Protein AF-A0A0N4W4G7-F1 (afdb_monomer)

Foldseek 3Di:
DDDDPDPPPPPQADPVRDGNDDDPVVVVVDDDPDDPDDDDDPPDPPPPVPDDDDDVVVCVVPDDPPPDPVPPPDDPDPPDDDDPPDDPPPDDDPPPPPDPDDPPDDDDPVVVVVVVVVPPPDDDPDPPDDPPPPPPVVVPDDPVVVVVVVVVVVVVVVVPPVVVVVVVVVVVVVVVVVD

Organism: Haemonchus placei (NCBI:txid6290)

pLDDT: mean 70.37, std 15.39, range [40.19, 96.0]

Solvent-accessible surface area (backbone atoms only — not comparable to full-atom values): 12657 Å² total; per-residue (Å²): 136,85,85,74,80,80,74,86,72,60,89,50,51,45,98,85,74,44,74,63,76,71,63,75,70,59,64,76,75,61,72,78,93,74,72,89,79,73,73,93,63,93,69,74,84,81,55,93,79,75,64,91,75,83,60,64,69,58,51,59,71,70,49,75,56,95,88,54,68,88,82,72,73,79,71,89,66,77,80,76,82,81,75,78,88,86,76,83,70,90,68,97,68,91,73,79,72,76,73,95,66,81,83,84,69,78,78,59,69,66,64,55,52,57,58,55,66,76,60,76,84,70,73,84,81,72,83,84,80,80,80,86,75,64,72,74,71,55,77,82,51,53,76,66,54,50,51,51,51,54,51,48,52,52,51,51,61,67,66,70,49,64,71,57,56,55,51,52,53,50,50,52,53,57,56,61,75,73,110

Secondary structure (DSSP, 8-state):
--PPP-----TTB-TTS-B----GGGGGGPPPSS-S--------TT-TT-S----HHHHHHHSPPTT--TTT----PPPPPPP-TTS---------PPPS-----PPPHHHHHHHHHTTTTS------------SSTTTTS-HHHHHHHHHHHHHHHHH--HHHHHHHHHHHHHHHTT-

Sequence (179 aa):
MTDFPSANVDEHMTPDGKIRVDDPTEFLKRQPKKSILKMKQDLSLDGKEGRAHFDEMNILATYHPTDKDYGSMKIDEPKTPYNYSDCESEGDEVTSRPRRVSLGGAVDPEEVAEGLHHNVGSGSIKSFGSGSDTDDDETHLTPEQIAHKREFEKKRKMHYNEGAALKAMKVQLEDEDME

InterPro domains:
  IPR007062 Protein phosphatase inhibitor 2 (IPP-2) [PF04979] (53-177)
  IPR007062 Protein phosphatase inhibitor 2 (IPP-2) [PTHR12398] (34-177)

Radius of gyration: 31.38 Å; Cα contacts (8 Å, |Δi|>4): 14; chains: 1; bounding box: 59×69×82 Å

Mean predicted aligned error: 21.25 Å

Structure (mmCIF, N/CA/C/O backbone):
data_AF-A0A0N4W4G7-F1
#
_entry.id   AF-A0A0N4W4G7-F1
#
loop_
_atom_site.group_PDB
_atom_site.id
_atom_site.type_symbol
_atom_site.label_atom_id
_atom_site.label_alt_id
_atom_site.label_comp_id
_atom_site.label_asym_id
_atom_site.label_entity_id
_atom_site.label_seq_id
_atom_site.pdbx_PDB_ins_code
_atom_site.Cartn_x
_atom_site.Cartn_y
_atom_site.Cartn_z
_atom_site.occupancy
_atom_site.B_iso_or_equiv
_atom_site.auth_seq_id
_atom_site.auth_comp_id
_atom_site.auth_asym_id
_atom_site.auth_atom_id
_atom_site.pdbx_PDB_model_num
ATOM 1 N N . MET A 1 1 ? -18.077 3.371 -57.386 1.00 41.56 1 MET A N 1
ATOM 2 C CA . MET A 1 1 ? -16.722 2.788 -57.433 1.00 41.56 1 MET A CA 1
ATOM 3 C C . MET A 1 1 ? -16.113 3.040 -56.072 1.00 41.56 1 MET A C 1
ATOM 5 O O . MET A 1 1 ? -15.927 4.192 -55.717 1.00 41.56 1 MET A O 1
ATOM 9 N N . THR A 1 2 ? -16.017 2.000 -55.252 1.00 41.28 2 THR A N 1
ATOM 10 C CA . THR A 1 2 ? -15.512 2.075 -53.877 1.00 41.28 2 THR A CA 1
ATOM 11 C C . THR A 1 2 ? -14.001 1.893 -53.903 1.00 41.28 2 THR A C 1
ATOM 13 O O . THR A 1 2 ? -13.533 0.806 -54.239 1.00 41.28 2 THR A O 1
ATOM 16 N N . ASP A 1 3 ? -13.262 2.947 -53.568 1.00 46.91 3 ASP A N 1
ATOM 17 C CA . ASP A 1 3 ? -11.824 2.872 -53.324 1.00 46.91 3 ASP A CA 1
ATOM 18 C C . ASP A 1 3 ? -11.585 2.166 -51.985 1.00 46.91 3 ASP A C 1
ATOM 20 O O . ASP A 1 3 ? -12.011 2.632 -50.927 1.00 46.91 3 ASP A O 1
ATOM 24 N N . PHE A 1 4 ? -10.940 1.004 -52.042 1.00 44.91 4 PHE A N 1
ATOM 25 C CA . PHE A 1 4 ? -10.451 0.304 -50.860 1.00 44.91 4 PHE A CA 1
ATOM 26 C C . PHE A 1 4 ? -9.115 0.930 -50.430 1.00 44.91 4 PHE A C 1
ATOM 28 O O . PHE A 1 4 ? -8.251 1.134 -51.286 1.00 44.91 4 PHE A O 1
ATOM 35 N N . PRO A 1 5 ? -8.898 1.219 -49.135 1.00 50.16 5 PRO A N 1
ATOM 36 C CA . PRO A 1 5 ? -7.599 1.677 -48.663 1.00 50.16 5 PRO A CA 1
ATOM 37 C C . PRO A 1 5 ? -6.566 0.559 -48.840 1.00 50.16 5 PRO A C 1
ATOM 39 O O . PRO A 1 5 ? -6.786 -0.572 -48.401 1.00 50.16 5 PRO A O 1
ATOM 42 N N . SER A 1 6 ? -5.454 0.889 -49.506 1.00 48.91 6 SER A N 1
ATOM 43 C CA . SER A 1 6 ? -4.285 0.023 -49.673 1.00 48.91 6 SER A CA 1
ATOM 44 C C . SER A 1 6 ? -3.942 -0.680 -48.365 1.00 48.91 6 SER A C 1
ATOM 46 O O . SER A 1 6 ? -3.757 -0.035 -47.332 1.00 48.91 6 SER A O 1
ATOM 48 N N . ALA A 1 7 ? -3.875 -2.008 -48.433 1.00 48.91 7 ALA A N 1
ATOM 49 C CA . ALA A 1 7 ? -3.469 -2.867 -47.336 1.00 48.91 7 ALA A CA 1
ATOM 50 C C . ALA A 1 7 ? -2.161 -2.361 -46.709 1.00 48.91 7 ALA A C 1
ATOM 52 O O . ALA A 1 7 ? -1.236 -1.982 -47.429 1.00 48.91 7 ALA A O 1
ATOM 53 N N . ASN A 1 8 ? -2.108 -2.380 -45.373 1.00 50.94 8 ASN A N 1
ATOM 54 C CA . ASN A 1 8 ? -0.884 -2.226 -44.592 1.00 50.94 8 ASN A CA 1
ATOM 55 C C . ASN A 1 8 ? 0.190 -3.144 -45.180 1.00 50.94 8 ASN A C 1
ATOM 57 O O . ASN A 1 8 ? 0.144 -4.362 -44.997 1.00 50.94 8 ASN A O 1
ATOM 61 N N . VAL A 1 9 ? 1.127 -2.555 -45.918 1.00 51.97 9 VAL A N 1
ATOM 62 C CA . VAL A 1 9 ? 2.346 -3.234 -46.330 1.00 51.97 9 VAL A CA 1
ATOM 63 C C . VAL A 1 9 ? 3.161 -3.343 -45.054 1.00 51.97 9 VAL A C 1
ATOM 65 O O . VAL A 1 9 ? 3.598 -2.328 -44.518 1.00 51.97 9 VAL A O 1
ATOM 68 N N . ASP A 1 10 ? 3.263 -4.553 -44.517 1.00 52.75 10 ASP A N 1
ATOM 69 C CA . ASP A 1 10 ? 4.117 -4.857 -43.375 1.00 52.75 10 ASP A CA 1
ATOM 70 C C . ASP A 1 10 ? 5.524 -4.311 -43.685 1.00 52.75 10 ASP A C 1
ATOM 72 O O . ASP A 1 10 ? 6.168 -4.768 -44.635 1.00 52.75 10 ASP A O 1
ATOM 76 N N . GLU A 1 11 ? 5.970 -3.272 -42.962 1.00 62.12 11 GLU A N 1
ATOM 77 C CA . GLU A 1 11 ? 7.202 -2.505 -43.260 1.00 62.12 11 GLU A CA 1
ATOM 78 C C . GLU A 1 11 ? 8.459 -3.399 -43.308 1.00 62.12 11 GLU A C 1
ATOM 80 O O . GLU A 1 11 ? 9.508 -3.019 -43.838 1.00 62.12 11 GLU A O 1
ATOM 85 N N . HIS A 1 12 ? 8.339 -4.622 -42.796 1.00 62.00 12 HIS A N 1
ATOM 86 C CA . HIS A 1 12 ? 9.384 -5.627 -42.714 1.00 62.00 12 HIS A CA 1
ATOM 87 C C . HIS A 1 12 ? 9.428 -6.608 -43.901 1.00 62.00 12 HIS A C 1
ATOM 89 O O . HIS A 1 12 ? 10.221 -7.546 -43.857 1.00 62.00 12 HIS A O 1
ATOM 95 N N . MET A 1 13 ? 8.658 -6.413 -44.979 1.00 61.22 13 MET A N 1
ATOM 96 C CA . MET A 1 13 ? 8.760 -7.222 -46.208 1.00 61.22 13 MET A CA 1
ATOM 97 C C . MET A 1 13 ? 9.408 -6.438 -47.352 1.00 61.22 13 MET A C 1
ATOM 99 O O . MET A 1 13 ? 9.027 -5.307 -47.654 1.00 61.22 13 MET A O 1
ATOM 103 N N . THR A 1 14 ? 10.409 -7.023 -48.016 1.00 66.75 14 THR A N 1
ATOM 104 C CA . THR A 1 14 ? 10.919 -6.463 -49.277 1.00 66.75 14 THR A CA 1
ATOM 105 C C . THR A 1 14 ? 9.947 -6.745 -50.433 1.00 66.75 14 THR A C 1
ATOM 107 O O . THR A 1 14 ? 9.151 -7.681 -50.341 1.00 66.75 14 THR A O 1
ATOM 110 N N . PRO A 1 15 ? 10.015 -5.995 -51.553 1.00 67.25 15 PRO A N 1
ATOM 111 C CA . PRO A 1 15 ? 9.181 -6.237 -52.740 1.00 67.25 15 PRO A CA 1
ATOM 112 C C . PRO A 1 15 ? 9.292 -7.663 -53.307 1.00 67.25 15 PRO A C 1
ATOM 114 O O . PRO A 1 15 ? 8.380 -8.132 -53.978 1.00 67.25 15 PRO A O 1
ATOM 117 N N . ASP A 1 16 ? 10.388 -8.360 -52.990 1.00 68.94 16 ASP A N 1
ATOM 118 C CA . ASP A 1 16 ? 10.650 -9.754 -53.364 1.00 68.94 16 ASP A CA 1
ATOM 119 C C . ASP A 1 16 ? 10.049 -10.780 -52.378 1.00 68.94 16 ASP A C 1
ATOM 121 O O . ASP A 1 16 ? 10.369 -11.967 -52.445 1.00 68.94 16 ASP A O 1
ATOM 125 N N . GLY A 1 17 ? 9.232 -10.337 -51.415 1.00 68.19 17 GLY A N 1
ATOM 126 C CA . GLY A 1 17 ? 8.580 -11.194 -50.420 1.00 68.19 17 GLY A CA 1
ATOM 127 C C . GLY A 1 17 ? 9.521 -11.766 -49.355 1.00 68.19 17 GLY A C 1
ATOM 128 O O . GLY A 1 17 ? 9.185 -12.760 -48.714 1.00 68.19 17 GLY A O 1
ATOM 129 N N . LYS A 1 18 ? 10.711 -11.178 -49.167 1.00 71.56 18 LYS A N 1
ATOM 130 C CA . LYS A 1 18 ? 11.662 -11.608 -48.131 1.00 71.56 18 LYS A CA 1
ATOM 131 C C . LYS A 1 18 ? 11.476 -10.785 -46.862 1.00 71.56 18 LYS A C 1
ATOM 133 O O . LYS A 1 18 ? 11.406 -9.557 -46.913 1.00 71.56 18 LYS A O 1
ATOM 138 N N . ILE A 1 19 ? 11.475 -11.481 -45.728 1.00 71.44 19 ILE A N 1
ATOM 139 C CA . ILE A 1 19 ? 11.457 -10.869 -44.399 1.00 71.44 19 ILE A CA 1
ATOM 140 C C . ILE A 1 19 ? 12.770 -10.108 -44.208 1.00 71.44 19 ILE A C 1
ATOM 142 O O . ILE A 1 19 ? 13.853 -10.691 -44.307 1.00 71.44 19 ILE A O 1
ATOM 146 N N . ARG A 1 20 ? 12.684 -8.805 -43.944 1.00 70.94 20 ARG A N 1
ATOM 147 C CA . ARG A 1 20 ? 13.809 -7.985 -43.496 1.00 70.94 20 ARG A CA 1
ATOM 148 C C . ARG A 1 20 ? 14.165 -8.435 -42.086 1.00 70.94 20 ARG A C 1
ATOM 150 O O . ARG A 1 20 ? 13.513 -8.061 -41.117 1.00 70.94 20 ARG A O 1
ATOM 157 N N . VAL A 1 21 ? 15.172 -9.293 -41.991 1.00 72.31 21 VAL A N 1
ATOM 158 C CA . VAL A 1 21 ? 15.778 -9.654 -40.713 1.00 72.31 21 VAL A CA 1
ATOM 159 C C . VAL A 1 21 ? 16.781 -8.559 -40.390 1.00 72.31 21 VAL A C 1
ATOM 161 O O . VAL A 1 21 ? 17.873 -8.526 -40.957 1.00 72.31 21 VAL A O 1
ATOM 164 N N . ASP A 1 22 ? 16.373 -7.627 -39.534 1.00 78.94 22 ASP A N 1
ATOM 165 C CA . ASP A 1 22 ? 17.289 -6.638 -38.977 1.00 78.94 22 ASP A CA 1
ATOM 166 C C . ASP A 1 22 ? 18.383 -7.364 -38.184 1.00 78.94 22 ASP A C 1
ATOM 168 O O . ASP A 1 22 ? 18.112 -8.343 -37.482 1.00 78.94 22 ASP A O 1
ATOM 172 N N . ASP A 1 23 ? 19.624 -6.890 -38.299 1.00 82.81 23 ASP A N 1
ATOM 173 C CA . ASP A 1 23 ? 20.734 -7.414 -37.507 1.00 82.81 23 ASP A CA 1
ATOM 174 C C . ASP A 1 23 ? 20.372 -7.302 -36.014 1.00 82.81 23 ASP A C 1
ATOM 176 O O . ASP A 1 23 ? 20.082 -6.198 -35.534 1.00 82.81 23 ASP A O 1
ATOM 180 N N . PRO A 1 24 ? 20.371 -8.413 -35.252 1.00 80.38 24 PRO A N 1
ATOM 181 C CA . PRO A 1 24 ? 19.961 -8.400 -33.854 1.00 80.38 24 PRO A CA 1
ATOM 182 C C . PRO A 1 24 ? 20.805 -7.451 -32.986 1.00 80.38 24 PRO A C 1
ATOM 184 O O . PRO A 1 24 ? 20.343 -7.001 -31.935 1.00 80.38 24 PRO A O 1
ATOM 187 N N . THR A 1 25 ? 22.019 -7.098 -33.418 1.00 83.38 25 THR A N 1
ATOM 188 C CA . THR A 1 25 ? 22.866 -6.126 -32.715 1.00 83.38 25 THR A CA 1
ATOM 189 C C . THR A 1 25 ? 22.387 -4.676 -32.847 1.00 83.38 25 THR A C 1
ATOM 191 O O . THR A 1 25 ? 22.736 -3.845 -32.006 1.00 83.38 25 THR A O 1
ATOM 194 N N . GLU A 1 26 ? 21.519 -4.351 -33.810 1.00 83.94 26 GLU A N 1
ATOM 195 C CA . GLU A 1 26 ? 20.909 -3.019 -33.936 1.00 83.94 26 GLU A CA 1
ATOM 196 C C . GLU A 1 26 ? 19.900 -2.727 -32.813 1.00 83.94 26 GLU A C 1
ATOM 198 O O . GLU A 1 26 ? 19.729 -1.573 -32.411 1.00 83.94 26 GLU A O 1
ATOM 203 N N . PHE A 1 27 ? 19.268 -3.752 -32.225 1.00 79.12 27 PHE A N 1
ATOM 204 C CA . PHE A 1 27 ? 18.350 -3.561 -31.093 1.00 79.12 27 PHE A CA 1
ATOM 205 C C . PHE A 1 27 ? 19.067 -3.071 -29.829 1.00 79.12 27 PHE A C 1
ATOM 207 O O . PHE A 1 27 ? 18.473 -2.327 -29.050 1.00 79.12 27 PHE A O 1
ATOM 214 N N . LEU A 1 28 ? 20.349 -3.413 -29.660 1.00 81.44 28 LEU A N 1
ATOM 215 C CA . LEU A 1 28 ? 21.170 -3.005 -28.512 1.00 81.44 28 LEU A CA 1
ATOM 216 C C . LEU A 1 28 ? 21.539 -1.514 -28.537 1.00 81.44 28 LEU A C 1
ATOM 218 O O . LEU A 1 28 ? 21.886 -0.945 -27.506 1.00 81.44 28 LEU A O 1
ATOM 222 N N . LYS A 1 29 ? 21.454 -0.864 -29.704 1.00 84.88 29 LYS A N 1
ATOM 223 C CA . LYS A 1 29 ? 21.762 0.565 -29.877 1.00 84.88 29 LYS A CA 1
ATOM 224 C C . LYS A 1 29 ? 20.562 1.469 -29.577 1.00 84.88 29 LYS A C 1
ATOM 226 O O . LYS A 1 29 ? 20.707 2.691 -29.504 1.00 84.88 29 LYS A O 1
ATOM 231 N N . ARG A 1 30 ? 19.362 0.899 -29.419 1.00 83.00 30 ARG A N 1
ATOM 232 C CA . ARG A 1 30 ? 18.123 1.661 -29.226 1.00 83.00 30 ARG A CA 1
ATOM 233 C C . ARG A 1 30 ? 18.038 2.180 -27.792 1.00 83.00 30 ARG A C 1
ATOM 235 O O . ARG A 1 30 ? 18.050 1.410 -26.841 1.00 83.00 30 ARG A O 1
ATOM 242 N N . GLN A 1 31 ? 17.892 3.494 -27.645 1.00 77.38 31 GLN A N 1
ATOM 243 C CA . GLN A 1 31 ? 17.585 4.107 -26.354 1.00 77.38 31 GLN A CA 1
ATOM 244 C C . GLN A 1 31 ? 16.083 3.992 -26.046 1.00 77.38 31 GLN A C 1
ATOM 246 O O . GLN A 1 31 ? 15.260 4.029 -26.973 1.00 77.38 31 GLN A O 1
ATOM 251 N N . PRO A 1 32 ? 15.691 3.868 -24.766 1.00 78.56 32 PRO A N 1
ATOM 252 C CA . PRO A 1 32 ? 14.287 3.850 -24.387 1.00 78.56 32 PRO A CA 1
ATOM 253 C C . PRO A 1 32 ? 13.637 5.177 -24.789 1.00 78.56 32 PRO A C 1
ATOM 255 O O . PRO A 1 32 ? 14.017 6.245 -24.317 1.00 78.56 32 PRO A O 1
ATOM 258 N N . LYS A 1 33 ? 12.633 5.112 -25.670 1.00 72.88 33 LYS A N 1
ATOM 259 C CA . LYS A 1 33 ? 11.986 6.296 -26.268 1.00 72.88 33 LYS A CA 1
ATOM 260 C C . LYS A 1 33 ? 11.343 7.241 -25.238 1.00 72.88 33 LYS A C 1
ATOM 262 O O . LYS A 1 33 ? 11.081 8.393 -25.566 1.00 72.88 33 LYS A O 1
ATOM 267 N N . LYS A 1 34 ? 11.043 6.756 -24.025 1.00 76.81 34 LYS A N 1
ATOM 268 C CA . LYS A 1 34 ? 10.464 7.524 -22.911 1.00 76.81 34 LYS A CA 1
ATOM 269 C C . LYS A 1 34 ? 11.029 6.991 -21.587 1.00 76.81 34 LYS A C 1
ATOM 271 O O . LYS A 1 34 ? 10.712 5.864 -21.216 1.00 76.81 34 LYS A O 1
ATOM 276 N N . SER A 1 35 ? 11.857 7.769 -20.887 1.00 79.50 35 SER A N 1
ATOM 277 C CA . SER A 1 35 ? 12.256 7.471 -19.505 1.00 79.50 35 SER A CA 1
ATOM 278 C C . SER A 1 35 ? 11.252 8.086 -18.525 1.00 79.50 35 SER A C 1
ATOM 280 O O . SER A 1 35 ? 10.704 9.162 -18.765 1.00 79.50 35 SER A O 1
ATOM 282 N N . ILE A 1 36 ? 11.005 7.406 -17.403 1.00 82.00 36 ILE A N 1
ATOM 283 C CA . ILE A 1 36 ? 10.224 7.978 -16.291 1.00 82.00 36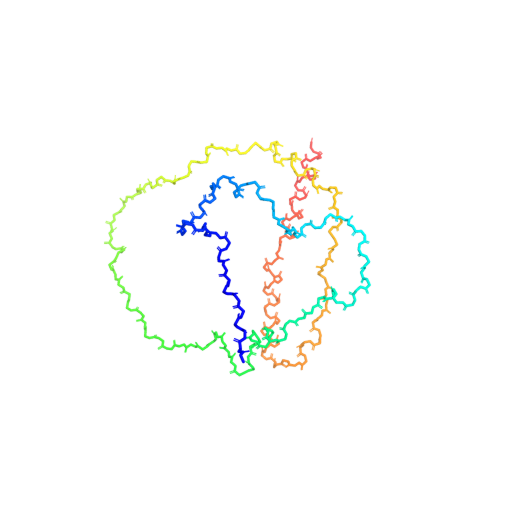 ILE A CA 1
ATOM 284 C C . ILE A 1 36 ? 11.069 8.920 -15.419 1.00 82.00 36 ILE A C 1
ATOM 286 O O . ILE A 1 36 ? 10.522 9.742 -14.686 1.00 82.00 36 ILE A O 1
ATOM 290 N N . LEU A 1 37 ? 12.400 8.823 -15.520 1.00 82.81 37 LEU A N 1
ATOM 291 C CA . LEU A 1 37 ? 13.337 9.703 -14.835 1.00 82.81 37 LEU A CA 1
ATOM 292 C C . LEU A 1 37 ? 13.366 11.064 -15.539 1.00 82.81 37 LEU A C 1
ATOM 294 O O . LEU A 1 37 ? 14.131 11.286 -16.478 1.00 82.81 37 LEU A O 1
ATOM 298 N N . LYS A 1 38 ? 12.501 11.971 -15.089 1.00 77.88 38 LYS A N 1
ATOM 299 C CA . LYS A 1 38 ? 12.500 13.368 -15.526 1.00 77.88 38 LYS A CA 1
ATOM 300 C C . LYS A 1 38 ? 13.631 14.101 -14.806 1.00 77.88 38 LYS A C 1
ATOM 302 O O . LYS A 1 38 ? 13.574 14.283 -13.592 1.00 77.88 38 LYS A O 1
ATOM 307 N N . MET A 1 39 ? 14.659 14.530 -15.539 1.00 75.00 39 MET A N 1
ATOM 308 C CA . MET A 1 39 ? 15.574 15.549 -15.016 1.00 75.00 39 MET A CA 1
ATOM 309 C C . MET A 1 39 ? 14.793 16.855 -14.847 1.00 75.00 39 MET A C 1
ATOM 311 O O . MET A 1 39 ? 13.886 17.119 -15.635 1.00 75.00 39 MET A O 1
ATOM 315 N N . LYS A 1 40 ? 15.098 17.626 -13.796 1.00 63.44 40 LYS A N 1
ATOM 316 C CA . LYS A 1 40 ? 14.346 18.818 -13.377 1.00 63.44 40 LYS A CA 1
ATOM 317 C C . LYS A 1 40 ? 14.258 19.841 -14.516 1.00 63.44 40 LYS A C 1
ATOM 319 O O . LYS A 1 40 ? 15.143 20.667 -14.692 1.00 63.44 40 LYS A O 1
ATOM 324 N N . GLN A 1 41 ? 13.196 19.753 -15.302 1.00 60.06 41 GLN A N 1
ATOM 325 C CA . GLN A 1 41 ? 12.670 20.865 -16.068 1.00 60.06 41 GLN A CA 1
ATOM 326 C C . GLN A 1 41 ? 11.552 21.438 -15.210 1.00 60.06 41 GLN A C 1
ATOM 328 O O . GLN A 1 41 ? 10.696 20.677 -14.753 1.00 60.06 41 GLN A O 1
ATOM 333 N N . ASP A 1 42 ? 11.595 22.743 -14.956 1.00 63.47 42 ASP A N 1
ATOM 334 C CA . ASP A 1 42 ? 10.590 23.485 -14.195 1.00 63.47 42 ASP A CA 1
ATOM 335 C C . ASP A 1 42 ? 9.269 23.513 -14.980 1.00 63.47 42 ASP A C 1
ATOM 337 O O . ASP A 1 42 ? 8.872 24.509 -15.582 1.00 63.47 42 ASP A O 1
ATOM 341 N N . LEU A 1 43 ? 8.602 22.364 -15.055 1.00 56.84 43 LEU A N 1
ATOM 342 C CA . LEU A 1 43 ? 7.294 22.229 -15.662 1.00 56.84 43 LEU A CA 1
ATOM 343 C C . LEU A 1 43 ? 6.269 22.638 -14.615 1.00 56.84 43 LEU A C 1
ATOM 345 O O . LEU A 1 43 ? 6.002 21.915 -13.656 1.00 56.84 43 LEU A O 1
ATOM 349 N N . SER A 1 44 ? 5.745 23.842 -14.829 1.00 56.56 44 SER A N 1
ATOM 350 C CA . SER A 1 44 ? 4.561 24.406 -14.194 1.00 56.56 44 SER A CA 1
ATOM 351 C C . SER A 1 44 ? 3.530 23.328 -13.832 1.00 56.56 44 SER A C 1
ATOM 353 O O . SER A 1 44 ? 3.002 22.626 -14.697 1.00 56.56 44 SER A O 1
ATOM 355 N N . LEU A 1 45 ? 3.241 23.223 -12.534 1.00 57.72 45 LEU A N 1
ATOM 356 C CA . LEU A 1 45 ? 2.223 22.350 -11.943 1.00 57.72 45 LEU A CA 1
ATOM 357 C C . LEU A 1 45 ? 0.782 22.858 -12.185 1.00 57.72 45 LEU A C 1
ATOM 359 O O . LEU A 1 45 ? -0.141 22.373 -11.540 1.00 57.72 45 LEU A O 1
ATOM 363 N N . ASP A 1 46 ? 0.558 23.814 -13.095 1.00 54.84 46 ASP A N 1
ATOM 364 C CA . ASP A 1 46 ? -0.766 24.426 -13.323 1.00 54.84 46 ASP A CA 1
ATOM 365 C C . ASP A 1 46 ? -1.654 23.700 -14.353 1.00 54.84 46 ASP A C 1
ATOM 367 O O . ASP A 1 46 ? -2.742 24.162 -14.707 1.00 54.84 46 ASP A O 1
ATOM 371 N N . GLY A 1 47 ? -1.255 22.513 -14.808 1.00 55.41 47 GLY A N 1
ATOM 372 C CA . GLY A 1 47 ? -2.133 21.626 -15.568 1.00 55.41 47 GLY A CA 1
ATOM 373 C C . GLY A 1 47 ? -3.032 20.818 -14.633 1.00 55.41 47 GLY A C 1
ATOM 374 O O . GLY A 1 47 ? -2.598 19.809 -14.082 1.00 55.41 47 GLY A O 1
ATOM 375 N N . LYS A 1 48 ? -4.305 21.203 -14.492 1.00 58.41 48 LYS A N 1
ATOM 376 C CA . LYS A 1 48 ? -5.343 20.542 -13.663 1.00 58.41 48 LYS A CA 1
ATOM 377 C C . LYS A 1 48 ? -5.640 19.058 -13.998 1.00 58.41 48 LYS A C 1
ATOM 379 O O . LYS A 1 48 ? -6.573 18.499 -13.426 1.00 58.41 48 LYS A O 1
ATOM 384 N N . GLU A 1 49 ? -4.846 18.417 -14.854 1.00 58.78 49 GLU A N 1
ATOM 385 C CA . GLU A 1 49 ? -4.899 16.992 -15.227 1.00 58.78 49 GLU A CA 1
ATOM 386 C C . GLU A 1 49 ? -3.817 16.134 -14.536 1.00 58.78 49 GLU A C 1
ATOM 388 O O . GLU A 1 49 ? -3.861 14.912 -14.611 1.00 58.78 49 GLU A O 1
ATOM 393 N N . GLY A 1 50 ? -2.859 16.745 -13.827 1.00 62.44 50 GLY A N 1
ATOM 394 C CA . GLY A 1 50 ? -1.768 16.038 -13.136 1.00 62.44 50 GLY A CA 1
ATOM 395 C C . GLY A 1 50 ? -2.061 15.620 -11.692 1.00 62.44 50 GLY A C 1
ATOM 396 O O . GLY A 1 50 ? -1.147 15.189 -10.990 1.00 62.44 50 GLY A O 1
ATOM 397 N N . ARG A 1 51 ? -3.300 15.782 -11.210 1.00 75.62 51 ARG A N 1
ATOM 398 C CA . ARG A 1 51 ? -3.660 15.372 -9.846 1.00 75.62 51 ARG A CA 1
ATOM 399 C C . ARG A 1 51 ? -3.886 13.863 -9.782 1.00 75.62 51 ARG A C 1
ATOM 401 O O . ARG A 1 51 ? -4.521 13.289 -10.668 1.00 75.62 51 ARG A O 1
ATOM 408 N N . ALA A 1 52 ? -3.381 13.237 -8.720 1.00 85.31 52 ALA A N 1
ATOM 409 C CA . ALA A 1 52 ? -3.704 11.850 -8.413 1.00 85.31 52 ALA A CA 1
ATOM 410 C C . ALA A 1 52 ? -5.231 11.691 -8.337 1.00 85.31 52 ALA A C 1
ATOM 412 O O . ALA A 1 52 ? -5.918 12.523 -7.742 1.00 85.31 52 ALA A O 1
ATOM 413 N N . HIS A 1 53 ? -5.749 10.654 -8.982 1.00 89.50 53 HIS A N 1
ATOM 414 C CA . HIS A 1 53 ? -7.152 10.263 -8.944 1.00 89.50 53 HIS A CA 1
ATOM 415 C C . HIS A 1 53 ? -7.220 8.769 -8.635 1.00 89.50 53 HIS A C 1
ATOM 417 O O . HIS A 1 53 ? -6.323 8.018 -9.025 1.00 89.50 53 HIS A O 1
ATOM 423 N N . PHE A 1 54 ? -8.257 8.358 -7.911 1.00 92.81 54 PHE A N 1
ATOM 424 C CA . PHE A 1 54 ? -8.502 6.952 -7.620 1.00 92.81 54 PHE A CA 1
ATOM 425 C C . PHE A 1 54 ? -9.287 6.308 -8.763 1.00 92.81 54 PHE A C 1
ATOM 427 O O . PHE A 1 54 ? -10.126 6.949 -9.399 1.00 92.81 54 PHE A O 1
ATOM 434 N N . ASP A 1 55 ? -8.996 5.038 -9.030 1.00 93.81 55 ASP A N 1
ATOM 435 C CA . ASP A 1 55 ? -9.812 4.210 -9.912 1.00 93.81 55 ASP A CA 1
ATOM 436 C C . ASP A 1 55 ? -10.951 3.600 -9.089 1.00 93.81 55 ASP A C 1
ATOM 438 O O . ASP A 1 55 ? -10.786 2.566 -8.444 1.00 93.81 55 ASP A O 1
ATOM 442 N N . GLU A 1 56 ? -12.111 4.256 -9.103 1.00 93.38 56 GLU A N 1
ATOM 443 C CA . GLU A 1 56 ? -13.285 3.836 -8.329 1.00 93.38 56 GLU A CA 1
ATOM 444 C C . GLU A 1 56 ? -13.730 2.402 -8.660 1.00 93.38 56 GLU A C 1
ATOM 446 O O . GLU A 1 56 ? -14.226 1.689 -7.790 1.00 93.38 56 GLU A O 1
ATOM 451 N N . MET A 1 57 ? -13.510 1.928 -9.895 1.00 92.38 57 MET A N 1
ATOM 452 C CA . MET A 1 57 ? -13.826 0.544 -10.260 1.00 92.38 57 MET A CA 1
ATOM 453 C C . MET A 1 57 ? -12.879 -0.445 -9.575 1.00 92.38 57 MET A C 1
ATOM 455 O O . MET A 1 57 ? -13.321 -1.511 -9.145 1.00 92.38 57 MET A O 1
ATOM 459 N N . ASN A 1 58 ? -11.600 -0.094 -9.425 1.00 90.12 58 ASN A N 1
ATOM 460 C CA . ASN A 1 58 ? -10.636 -0.897 -8.674 1.00 90.12 58 ASN A CA 1
ATOM 461 C 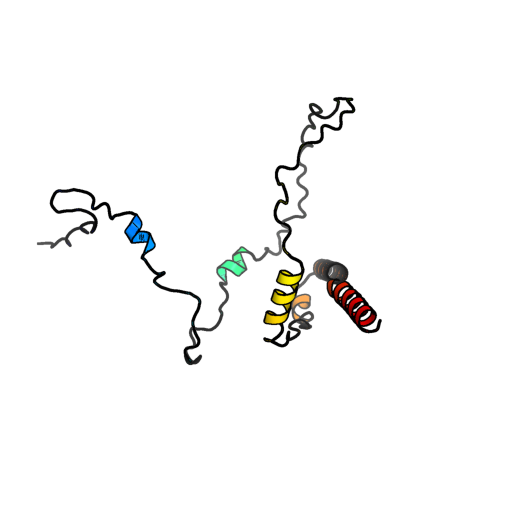C . ASN A 1 58 ? -10.937 -0.900 -7.168 1.00 90.12 58 ASN A C 1
ATOM 463 O O . ASN A 1 58 ? -10.885 -1.960 -6.535 1.00 90.12 58 ASN A O 1
ATOM 467 N N . ILE A 1 59 ? -11.310 0.258 -6.614 1.00 90.12 59 ILE A N 1
ATOM 468 C CA . ILE A 1 59 ? -11.720 0.362 -5.211 1.00 90.12 59 ILE A CA 1
ATOM 469 C C . ILE A 1 59 ? -12.937 -0.529 -4.965 1.00 90.12 59 ILE A C 1
ATOM 471 O O . ILE A 1 59 ? -12.881 -1.381 -4.090 1.00 90.12 59 ILE A O 1
ATOM 475 N N . LEU A 1 60 ? -13.989 -0.441 -5.785 1.00 87.62 60 LEU A N 1
ATOM 476 C CA . LEU A 1 60 ? -15.184 -1.282 -5.640 1.00 87.62 60 LEU A CA 1
ATOM 477 C C . LEU A 1 60 ? -14.905 -2.779 -5.833 1.00 87.62 60 LEU A C 1
ATOM 479 O O . LEU A 1 60 ? -15.523 -3.602 -5.164 1.00 87.62 60 LEU A O 1
ATOM 483 N N . ALA A 1 61 ? -13.986 -3.147 -6.730 1.00 86.25 61 ALA A N 1
ATOM 484 C CA . ALA A 1 61 ? -13.631 -4.547 -6.967 1.00 86.25 61 ALA A CA 1
ATOM 485 C C . ALA A 1 61 ? -12.883 -5.185 -5.785 1.00 86.25 61 ALA A C 1
ATOM 487 O O . ALA A 1 61 ? -13.022 -6.383 -5.544 1.00 86.25 61 ALA A O 1
ATOM 488 N N . THR A 1 62 ? -12.081 -4.394 -5.069 1.00 85.19 62 THR A N 1
ATOM 489 C CA . THR A 1 62 ? -11.324 -4.831 -3.882 1.00 85.19 62 THR A CA 1
ATOM 490 C C . THR A 1 62 ? -12.039 -4.515 -2.567 1.00 85.19 62 THR A C 1
ATOM 492 O O . THR A 1 62 ? -11.637 -5.005 -1.510 1.00 85.19 62 THR A O 1
ATOM 495 N N . TYR A 1 63 ? -13.116 -3.729 -2.620 1.00 83.06 63 TYR A N 1
ATOM 496 C CA . TYR A 1 63 ? -13.977 -3.459 -1.484 1.00 83.06 63 TYR A CA 1
ATOM 497 C C . TYR A 1 63 ? -14.715 -4.737 -1.090 1.00 83.06 63 TYR A C 1
ATOM 499 O O . TYR A 1 63 ? -15.433 -5.349 -1.883 1.00 83.06 63 TYR A O 1
ATOM 507 N N . HIS A 1 64 ? -14.523 -5.156 0.156 1.00 74.50 64 HIS A N 1
ATOM 508 C CA . HIS A 1 64 ? -15.169 -6.347 0.682 1.00 74.50 64 HIS A CA 1
ATOM 509 C C . HIS A 1 64 ? -16.662 -6.030 0.868 1.00 74.50 64 HIS A C 1
ATOM 511 O O . HIS A 1 64 ? -16.990 -5.087 1.589 1.00 74.50 64 HIS A O 1
ATOM 517 N N . PRO A 1 65 ? -17.584 -6.771 0.227 1.00 69.94 65 PRO A N 1
ATOM 518 C CA . PRO A 1 65 ? -19.011 -6.616 0.467 1.00 69.94 65 PRO A CA 1
ATOM 519 C C . PRO A 1 65 ? -19.310 -6.829 1.950 1.00 69.94 65 PRO A C 1
ATOM 521 O O . PRO A 1 65 ? -18.763 -7.751 2.555 1.00 69.94 65 PRO A O 1
ATOM 524 N N . THR A 1 66 ? -20.221 -6.030 2.503 1.00 65.69 66 THR A N 1
ATOM 525 C CA . THR A 1 66 ? -20.637 -6.072 3.919 1.00 65.69 66 THR A CA 1
ATOM 526 C C . THR A 1 66 ? -21.041 -7.463 4.401 1.00 65.69 66 THR A C 1
ATOM 528 O O . THR A 1 66 ? -20.885 -7.783 5.575 1.00 65.69 66 THR A O 1
ATOM 531 N N . ASP A 1 67 ? -21.520 -8.297 3.479 1.00 62.31 67 ASP A N 1
ATOM 532 C CA . ASP A 1 67 ? -22.120 -9.596 3.776 1.00 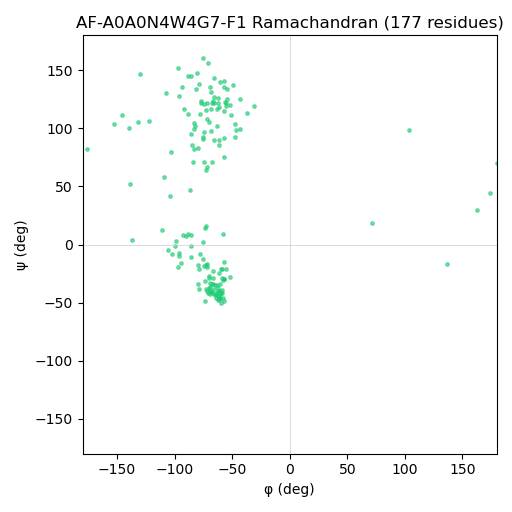62.31 67 ASP A CA 1
ATOM 533 C C . ASP A 1 67 ? 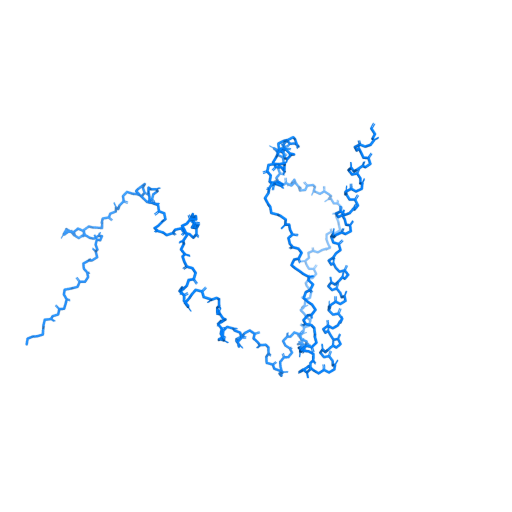-21.143 -10.765 3.586 1.00 62.31 67 ASP A C 1
ATOM 535 O O . ASP A 1 67 ? -21.538 -11.928 3.690 1.00 62.31 67 ASP A O 1
ATOM 539 N N . LYS A 1 68 ? -19.878 -10.495 3.237 1.00 63.28 68 LYS A N 1
ATOM 540 C CA . LYS A 1 68 ? -18.903 -11.545 2.933 1.00 63.28 68 LYS A CA 1
ATOM 541 C C . LYS A 1 68 ? -17.687 -11.460 3.835 1.00 63.28 68 LYS A C 1
ATOM 543 O O . LYS A 1 68 ? -16.785 -10.653 3.636 1.00 63.28 68 LYS A O 1
ATOM 548 N N . ASP A 1 69 ? -17.633 -12.405 4.760 1.00 62.88 69 ASP A N 1
ATOM 549 C CA . ASP A 1 69 ? -16.460 -12.694 5.570 1.00 62.88 69 ASP A CA 1
ATOM 550 C C . ASP A 1 69 ? -15.516 -13.632 4.799 1.00 62.88 69 ASP A C 1
ATOM 552 O O . ASP A 1 69 ? -15.429 -14.842 5.038 1.00 62.88 69 ASP A O 1
ATOM 556 N N . TYR A 1 70 ? -14.879 -13.078 3.763 1.00 61.88 70 TYR A N 1
ATOM 557 C CA . TYR A 1 70 ? -13.863 -13.776 2.982 1.00 61.88 70 TYR A CA 1
ATOM 558 C C . TYR A 1 70 ? -12.680 -14.147 3.892 1.00 61.88 70 TYR A C 1
ATOM 560 O O . TYR A 1 70 ? -11.733 -13.384 4.040 1.00 61.88 70 TYR A O 1
ATOM 568 N N . GLY A 1 71 ? -12.734 -15.329 4.507 1.00 64.75 71 GLY A N 1
ATOM 569 C CA . GLY A 1 71 ? -11.640 -15.884 5.309 1.00 64.75 71 GLY A CA 1
ATOM 570 C C . GLY A 1 71 ? -12.045 -16.532 6.634 1.00 64.75 71 GLY A C 1
ATOM 571 O O . GLY A 1 71 ? -11.259 -17.316 7.166 1.00 64.75 71 GLY A O 1
ATOM 572 N N . SER A 1 72 ? -13.248 -16.284 7.162 1.00 63.16 72 SER A N 1
ATOM 573 C CA . SER A 1 72 ? -13.715 -16.968 8.382 1.00 63.16 72 SER A CA 1
ATOM 574 C C . SER A 1 72 ? -14.552 -18.214 8.115 1.00 63.16 72 SER A C 1
ATOM 576 O O . SER A 1 72 ? -14.733 -19.031 9.022 1.00 63.16 72 SER A O 1
ATOM 578 N N . MET A 1 73 ? -15.043 -18.382 6.881 1.00 69.81 73 MET A N 1
ATOM 579 C CA . MET A 1 73 ? -15.840 -19.540 6.505 1.00 69.81 73 MET A CA 1
ATOM 580 C C . MET A 1 73 ? -14.986 -20.804 6.650 1.00 69.81 73 MET A C 1
ATOM 582 O O . MET A 1 73 ? -14.118 -21.096 5.827 1.00 69.81 73 MET A O 1
ATOM 586 N N . LYS A 1 74 ? -15.212 -21.546 7.736 1.00 77.81 74 LYS A N 1
ATOM 587 C CA . LYS A 1 74 ? -14.644 -22.876 7.926 1.00 77.81 74 LYS A CA 1
ATOM 588 C C . LYS A 1 74 ? -15.347 -23.801 6.944 1.00 77.81 74 LYS A C 1
ATOM 590 O O . LYS A 1 74 ? -16.519 -24.117 7.111 1.00 77.81 74 LYS A O 1
ATOM 595 N N . ILE A 1 75 ? -14.640 -24.167 5.884 1.00 75.31 75 ILE A N 1
ATOM 596 C CA . ILE A 1 75 ? -15.079 -25.231 4.992 1.00 75.31 75 ILE A CA 1
ATOM 597 C C . ILE A 1 75 ? -14.771 -26.533 5.733 1.00 75.31 75 ILE A C 1
ATOM 599 O O . ILE A 1 75 ? -13.621 -26.763 6.112 1.00 75.31 75 ILE A O 1
ATOM 603 N N . ASP A 1 76 ? -15.792 -27.358 5.969 1.00 82.75 76 ASP A N 1
ATOM 604 C CA . ASP A 1 76 ? -15.634 -28.718 6.498 1.00 82.75 76 ASP A CA 1
ATOM 605 C C . ASP A 1 76 ? -15.040 -29.617 5.406 1.00 82.75 76 ASP A C 1
ATOM 607 O O . ASP A 1 76 ? -15.688 -30.508 4.852 1.00 82.75 76 ASP A O 1
ATOM 611 N N . GLU A 1 77 ? -13.792 -29.341 5.037 1.00 85.19 77 GLU A N 1
ATOM 612 C CA . GLU A 1 77 ? -13.051 -30.210 4.143 1.00 85.19 77 GLU A CA 1
ATOM 613 C C . GLU A 1 77 ? -12.752 -31.520 4.880 1.00 85.19 77 GLU A C 1
ATOM 615 O O . GLU A 1 77 ? -12.277 -31.503 6.025 1.00 85.19 77 GLU A O 1
ATOM 620 N N . PRO A 1 78 ? -13.016 -32.680 4.254 1.00 85.12 78 PRO A N 1
ATOM 621 C CA . PRO A 1 78 ? -12.595 -33.942 4.828 1.00 85.12 78 PRO A CA 1
ATOM 622 C C . PRO A 1 78 ? -11.082 -33.896 5.022 1.00 85.12 78 PRO A C 1
ATOM 624 O O . PRO A 1 78 ? -10.348 -33.447 4.139 1.00 85.12 78 PRO A O 1
ATOM 627 N N . LYS A 1 79 ? -10.611 -34.362 6.184 1.00 83.88 79 LYS A N 1
ATOM 628 C CA . LYS A 1 79 ? -9.181 -34.373 6.486 1.00 83.88 79 LYS A CA 1
ATOM 629 C C . LYS A 1 79 ? -8.441 -35.062 5.346 1.00 83.88 79 LYS A C 1
ATOM 631 O O . LYS A 1 79 ? -8.713 -36.227 5.052 1.00 83.88 79 LYS A O 1
ATOM 636 N N . THR A 1 80 ? -7.527 -34.330 4.712 1.00 81.38 80 THR A N 1
ATOM 637 C CA . THR A 1 80 ? -6.677 -34.882 3.663 1.00 81.38 80 THR A CA 1
ATOM 638 C C . THR A 1 80 ? -5.963 -36.108 4.242 1.00 81.38 80 THR A C 1
ATOM 640 O O . THR A 1 80 ? -5.333 -35.996 5.301 1.00 81.38 80 THR A O 1
ATOM 643 N N . PRO A 1 81 ? -6.123 -37.302 3.636 1.00 84.62 81 PRO A N 1
ATOM 644 C CA . PRO A 1 81 ? -5.474 -38.505 4.134 1.00 84.62 81 PRO A CA 1
ATOM 645 C C . PRO A 1 81 ? -3.969 -38.265 4.226 1.00 84.62 81 PRO A C 1
ATOM 647 O O . PRO A 1 81 ? -3.320 -37.950 3.230 1.00 84.62 81 PRO A O 1
ATOM 650 N N . TYR A 1 82 ? -3.422 -38.371 5.435 1.00 78.06 82 TYR A N 1
ATOM 651 C CA . TYR A 1 82 ? -1.987 -38.269 5.651 1.00 78.06 82 TYR A CA 1
ATOM 652 C C . TYR A 1 82 ? -1.333 -39.569 5.172 1.00 78.06 82 TYR A C 1
ATOM 654 O O . TYR A 1 82 ? -1.693 -40.649 5.642 1.00 78.06 82 TYR A O 1
ATOM 662 N N . ASN A 1 83 ? -0.411 -39.475 4.214 1.00 76.69 83 ASN A N 1
ATOM 663 C CA . ASN A 1 83 ? 0.340 -40.623 3.721 1.00 76.69 83 ASN A CA 1
ATOM 664 C C . ASN A 1 83 ? 1.635 -40.750 4.537 1.00 76.69 83 ASN A C 1
ATOM 666 O O . ASN A 1 83 ? 2.467 -39.848 4.507 1.00 76.69 83 ASN A O 1
ATOM 670 N N . TYR A 1 84 ? 1.789 -41.849 5.279 1.00 70.12 84 TYR A N 1
ATOM 671 C CA . TYR A 1 84 ? 2.953 -42.116 6.142 1.00 70.12 84 TYR A CA 1
ATOM 672 C C . TYR A 1 84 ? 4.220 -42.529 5.369 1.00 70.12 84 TYR A C 1
ATOM 674 O O . TYR A 1 84 ? 5.252 -42.827 5.968 1.00 70.12 84 TYR A O 1
ATOM 682 N N . SER A 1 85 ? 4.173 -42.573 4.040 1.00 62.69 85 SER A N 1
ATOM 683 C CA . SER A 1 85 ? 5.337 -42.880 3.214 1.00 62.69 85 SER A CA 1
ATOM 684 C C . SER A 1 85 ? 6.227 -41.640 3.065 1.00 62.69 85 SER A C 1
ATOM 686 O O . SER A 1 85 ? 6.030 -40.899 2.108 1.00 62.69 85 SER A O 1
ATOM 688 N N . ASP A 1 86 ? 7.095 -41.379 4.055 1.00 59.09 86 ASP A N 1
ATOM 689 C CA . ASP A 1 86 ? 8.437 -40.750 3.916 1.00 59.09 86 ASP A CA 1
ATOM 690 C C . ASP A 1 86 ? 9.020 -40.191 5.244 1.00 59.09 86 ASP A C 1
ATOM 692 O O . ASP A 1 86 ? 9.799 -39.238 5.226 1.00 59.09 86 ASP A O 1
ATOM 696 N N . CYS A 1 87 ? 8.700 -40.745 6.427 1.00 49.53 87 CYS A N 1
ATOM 697 C CA . CYS A 1 87 ? 9.414 -40.334 7.655 1.00 49.53 87 CYS A CA 1
ATOM 698 C C . CYS A 1 87 ? 9.830 -41.432 8.637 1.00 49.53 87 CYS A C 1
ATOM 700 O O . CYS A 1 87 ? 10.419 -41.106 9.658 1.00 49.53 87 CYS A O 1
ATOM 702 N N . GLU A 1 88 ? 9.624 -42.711 8.333 1.00 50.09 88 GLU A N 1
ATOM 703 C CA . GLU A 1 88 ? 10.128 -43.804 9.180 1.00 50.09 88 GLU A CA 1
ATOM 704 C C . GLU A 1 88 ? 11.280 -44.515 8.455 1.00 50.09 88 GLU A C 1
ATOM 706 O O . GLU A 1 88 ? 11.232 -45.706 8.157 1.00 50.09 88 GLU A O 1
ATOM 711 N N . SER A 1 89 ? 12.320 -43.751 8.116 1.00 44.56 89 SER A 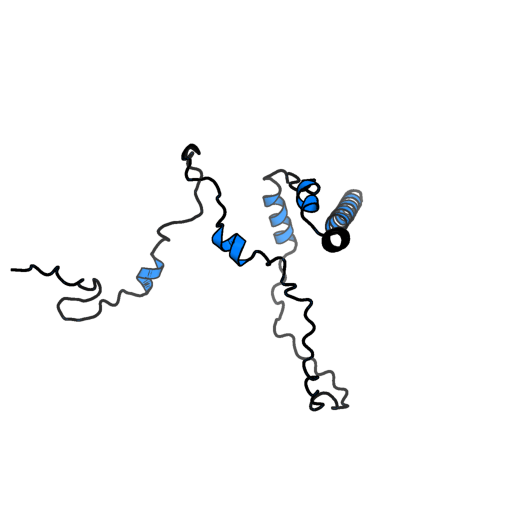N 1
ATOM 712 C CA . SER A 1 89 ? 13.668 -44.308 8.012 1.00 44.56 89 SER A CA 1
ATOM 713 C C . SER A 1 89 ? 14.406 -43.879 9.269 1.00 44.56 89 SER A C 1
ATOM 715 O O . SER A 1 89 ? 15.154 -42.905 9.261 1.00 44.56 89 SER A O 1
ATOM 717 N N . GLU A 1 90 ? 14.136 -44.605 10.352 1.00 52.50 90 GLU A N 1
ATOM 718 C CA . GLU A 1 90 ? 15.000 -44.713 11.527 1.00 52.50 90 GLU A CA 1
ATOM 719 C C . GLU A 1 90 ? 16.436 -44.969 11.046 1.00 52.50 90 GLU A C 1
ATOM 721 O O . GLU A 1 90 ? 16.792 -46.075 10.637 1.00 52.50 90 GLU A O 1
ATOM 726 N N . GLY A 1 91 ? 17.237 -43.909 10.990 1.00 40.19 91 GLY A N 1
ATOM 727 C CA . GLY A 1 91 ? 18.543 -43.930 10.350 1.00 40.19 91 GLY A CA 1
ATOM 728 C C . GLY A 1 91 ? 19.245 -42.598 10.527 1.00 40.19 91 GLY A C 1
ATOM 729 O O . GLY A 1 91 ? 19.205 -41.735 9.655 1.00 40.19 91 GLY A O 1
ATOM 730 N N . ASP A 1 92 ? 19.858 -42.450 11.694 1.00 48.47 92 ASP A N 1
ATOM 731 C CA . ASP A 1 92 ? 20.947 -41.524 11.974 1.00 48.47 92 ASP A CA 1
ATOM 732 C C . ASP A 1 92 ? 21.975 -41.524 10.829 1.00 48.47 92 ASP A C 1
ATOM 734 O O . ASP A 1 92 ? 22.821 -42.408 10.744 1.00 48.47 92 ASP A O 1
ATOM 738 N N . GLU A 1 93 ? 21.902 -40.542 9.929 1.00 41.38 93 GLU A N 1
ATOM 739 C CA . GLU A 1 93 ? 23.066 -40.117 9.160 1.00 41.38 93 GLU A CA 1
ATOM 740 C C . GLU A 1 93 ? 22.923 -38.646 8.761 1.00 41.38 93 GLU A C 1
ATOM 742 O O . GLU A 1 93 ? 22.190 -38.257 7.845 1.00 41.38 93 GLU A O 1
ATOM 747 N N . VAL A 1 94 ? 23.664 -37.804 9.479 1.00 49.97 94 VAL A N 1
ATOM 748 C CA . VAL A 1 94 ? 24.037 -36.439 9.101 1.00 49.97 94 VAL A CA 1
ATOM 749 C C . VAL A 1 94 ? 24.784 -36.454 7.764 1.00 49.97 94 VAL A C 1
ATOM 751 O O . VAL A 1 94 ? 25.996 -36.258 7.690 1.00 49.97 94 VAL A O 1
ATOM 754 N N . THR A 1 95 ? 24.059 -36.636 6.662 1.00 45.84 95 THR A N 1
ATOM 755 C CA . THR A 1 95 ? 24.588 -36.316 5.339 1.00 45.84 95 THR A CA 1
ATOM 756 C C . THR A 1 95 ? 24.572 -34.797 5.206 1.00 45.84 95 THR A C 1
ATOM 758 O O . THR A 1 95 ? 23.579 -34.155 4.864 1.00 45.84 95 THR A O 1
ATOM 761 N N . SER A 1 96 ? 25.710 -34.206 5.570 1.00 54.16 96 SER A N 1
ATOM 762 C CA . SER A 1 96 ? 26.102 -32.839 5.246 1.00 54.16 96 SER A CA 1
ATOM 763 C C . SER A 1 96 ? 25.859 -32.588 3.756 1.00 54.16 96 SER A C 1
ATOM 765 O O . SER A 1 96 ? 26.691 -32.892 2.901 1.00 54.16 96 SER A O 1
ATOM 767 N N . ARG A 1 97 ? 24.680 -32.062 3.417 1.00 55.28 97 ARG A N 1
ATOM 768 C CA . ARG A 1 97 ? 24.425 -31.516 2.089 1.00 55.28 97 ARG A CA 1
ATOM 769 C C . ARG A 1 97 ? 25.279 -30.253 1.967 1.00 55.28 97 ARG A C 1
ATOM 771 O O . ARG A 1 97 ? 25.036 -29.307 2.721 1.00 55.28 97 ARG A O 1
ATOM 778 N N . PRO A 1 98 ? 26.259 -30.187 1.049 1.00 54.81 98 PRO A N 1
ATOM 779 C CA . PRO A 1 98 ? 27.034 -28.970 0.872 1.00 54.81 98 PRO A CA 1
ATOM 780 C C . PRO A 1 98 ? 26.081 -27.860 0.418 1.00 54.81 98 PRO A C 1
ATOM 782 O O . PRO A 1 98 ? 25.392 -28.000 -0.597 1.00 54.81 98 PRO A O 1
ATOM 785 N N . ARG A 1 99 ? 26.004 -26.755 1.176 1.00 58.28 99 ARG A N 1
ATOM 786 C CA . ARG A 1 99 ? 25.298 -25.551 0.713 1.00 58.28 99 ARG A CA 1
ATOM 787 C C . ARG A 1 99 ? 25.883 -25.165 -0.644 1.00 58.28 99 ARG A C 1
ATOM 789 O O . ARG A 1 99 ? 27.087 -24.976 -0.775 1.00 58.28 99 ARG A O 1
ATOM 796 N N . ARG A 1 100 ? 25.016 -25.040 -1.648 1.00 58.09 100 ARG A N 1
ATOM 797 C CA . ARG A 1 100 ? 25.358 -24.833 -3.067 1.00 58.09 100 ARG A CA 1
ATOM 798 C C . ARG A 1 100 ? 25.893 -23.428 -3.396 1.00 58.09 100 ARG A C 1
ATOM 800 O O . ARG A 1 100 ? 25.901 -23.033 -4.555 1.00 58.09 100 ARG A O 1
ATOM 807 N N . VAL A 1 101 ? 26.305 -22.664 -2.393 1.00 49.75 101 VAL A N 1
ATOM 808 C CA . VAL A 1 101 ? 26.824 -21.305 -2.548 1.00 49.75 101 VAL A CA 1
ATOM 809 C C . VAL A 1 101 ? 28.004 -21.146 -1.608 1.00 49.75 101 VAL A C 1
ATOM 811 O O . VAL A 1 101 ? 27.849 -20.952 -0.404 1.00 49.75 101 VAL A O 1
ATOM 814 N N . SER A 1 102 ? 29.195 -21.266 -2.183 1.00 54.84 102 SER A N 1
ATOM 815 C CA . SER A 1 102 ? 30.412 -20.730 -1.597 1.00 54.84 102 SER A CA 1
ATOM 816 C C . SER A 1 102 ? 30.245 -19.214 -1.528 1.00 54.84 102 SER A C 1
ATOM 818 O O . SER A 1 102 ? 30.128 -18.566 -2.567 1.00 54.84 102 SER A O 1
ATOM 820 N N . LEU A 1 103 ? 30.234 -18.637 -0.327 1.00 61.53 103 LEU A N 1
ATOM 821 C CA . LEU A 1 103 ? 30.394 -17.192 -0.131 1.00 61.53 103 LEU A CA 1
ATOM 822 C C . LEU A 1 103 ? 31.867 -16.827 -0.399 1.00 61.53 103 LEU A C 1
ATOM 824 O O . LEU A 1 103 ? 32.615 -16.470 0.501 1.00 61.53 103 LEU A O 1
ATOM 828 N N . GLY A 1 104 ? 32.312 -17.025 -1.642 1.00 59.06 104 GLY A N 1
ATOM 829 C CA . GLY A 1 104 ? 33.680 -16.793 -2.114 1.00 59.06 104 GLY A CA 1
ATOM 830 C C . GLY A 1 104 ? 33.904 -15.350 -2.556 1.00 59.06 104 GLY A C 1
ATOM 831 O O . GLY A 1 104 ? 34.416 -15.117 -3.645 1.00 59.06 104 GLY A O 1
ATOM 832 N N . GLY A 1 105 ? 33.467 -14.401 -1.737 1.00 65.19 105 GLY A N 1
ATOM 833 C CA . GLY A 1 105 ? 33.547 -12.971 -2.014 1.00 65.19 105 GLY A CA 1
ATOM 834 C C . GLY A 1 105 ? 32.946 -12.208 -0.850 1.00 65.19 105 GLY A C 1
ATOM 835 O O . GLY A 1 105 ? 31.829 -11.709 -0.949 1.00 65.19 105 GLY A O 1
ATOM 836 N N . ALA A 1 106 ? 33.637 -12.224 0.290 1.00 66.50 106 ALA A N 1
ATOM 837 C CA . ALA A 1 106 ? 33.293 -11.340 1.392 1.00 66.50 106 ALA A CA 1
ATOM 838 C C . ALA A 1 106 ? 33.484 -9.896 0.909 1.00 66.50 106 ALA A C 1
ATOM 840 O O . ALA A 1 106 ? 34.533 -9.567 0.360 1.00 66.50 106 ALA A O 1
ATOM 841 N N . VAL A 1 107 ? 32.442 -9.083 1.053 1.00 69.00 107 VAL A N 1
ATOM 842 C CA . VAL A 1 107 ? 32.488 -7.647 0.764 1.00 69.00 107 VAL A CA 1
ATOM 843 C C . VAL A 1 107 ? 33.375 -6.994 1.824 1.00 69.00 107 VAL A C 1
ATOM 845 O O . VAL A 1 107 ? 33.263 -7.351 3.000 1.00 69.00 107 VAL A O 1
ATOM 848 N N . ASP A 1 108 ? 34.269 -6.096 1.414 1.00 76.62 108 ASP A N 1
ATOM 849 C CA . ASP A 1 108 ? 35.170 -5.400 2.331 1.00 76.62 108 ASP A CA 1
ATOM 850 C C . ASP A 1 108 ? 34.357 -4.463 3.249 1.00 76.62 108 ASP A C 1
ATOM 852 O O . ASP A 1 108 ? 33.601 -3.628 2.739 1.00 76.62 108 ASP A O 1
ATOM 856 N N . PRO A 1 109 ? 34.440 -4.597 4.586 1.00 71.69 109 PRO A N 1
ATOM 857 C CA . PRO A 1 109 ? 33.722 -3.720 5.509 1.00 71.69 109 PRO A CA 1
ATOM 858 C C . PRO A 1 109 ? 34.054 -2.230 5.327 1.00 71.69 109 PRO A C 1
ATOM 860 O O . PRO A 1 109 ? 33.171 -1.402 5.560 1.00 71.69 109 PRO A O 1
ATOM 863 N N . GLU A 1 110 ? 35.264 -1.872 4.876 1.00 78.94 110 GLU A N 1
ATOM 864 C CA . GLU A 1 110 ? 35.631 -0.468 4.620 1.00 78.94 110 GLU A CA 1
ATOM 865 C C . GLU A 1 110 ? 34.862 0.125 3.430 1.00 78.94 110 GLU A C 1
ATOM 867 O O . GLU A 1 110 ? 34.352 1.242 3.519 1.00 78.94 110 GLU A O 1
ATOM 872 N N . GLU A 1 111 ? 34.670 -0.642 2.353 1.00 78.88 111 GLU A N 1
ATOM 873 C CA . GLU A 1 111 ? 33.919 -0.200 1.168 1.00 78.88 111 GLU A CA 1
ATOM 874 C C . GLU A 1 111 ? 32.432 0.038 1.497 1.00 78.88 111 GLU A C 1
ATOM 876 O O . GLU A 1 111 ? 31.793 0.971 0.998 1.00 78.88 111 GLU A O 1
ATOM 881 N N . VAL A 1 112 ? 31.874 -0.777 2.400 1.00 76.31 112 VAL A N 1
ATOM 882 C CA . VAL A 1 112 ? 30.498 -0.618 2.892 1.00 76.31 112 VAL A CA 1
ATOM 883 C C . VAL A 1 112 ? 30.368 0.632 3.765 1.00 76.31 112 VAL A C 1
ATOM 885 O O . VAL A 1 112 ? 29.395 1.378 3.618 1.00 76.31 112 VAL A O 1
ATOM 888 N N . ALA A 1 113 ? 31.341 0.880 4.648 1.00 78.62 113 ALA A N 1
ATOM 889 C CA . ALA A 1 113 ? 31.362 2.060 5.507 1.00 78.62 113 ALA A CA 1
ATOM 890 C C . ALA A 1 113 ? 31.443 3.350 4.678 1.00 78.62 113 ALA A C 1
ATOM 892 O O . ALA A 1 113 ? 30.614 4.243 4.853 1.00 78.62 113 ALA A O 1
ATOM 893 N N . GLU A 1 114 ? 32.342 3.427 3.695 1.00 78.94 114 GLU A N 1
ATOM 894 C CA . GLU A 1 114 ? 32.427 4.591 2.807 1.00 78.94 114 GLU A CA 1
ATOM 895 C C . GLU A 1 114 ? 31.112 4.835 2.048 1.00 78.94 114 GLU A C 1
ATOM 897 O O . GLU A 1 114 ? 30.661 5.979 1.931 1.00 78.94 114 GLU A O 1
ATOM 902 N N . GLY A 1 115 ? 30.431 3.780 1.592 1.00 74.44 115 GLY A N 1
ATOM 903 C CA . GLY A 1 115 ? 29.137 3.882 0.910 1.00 74.44 115 GLY A CA 1
ATOM 904 C C . GLY A 1 115 ? 28.023 4.516 1.755 1.00 74.44 115 GLY A C 1
ATOM 905 O O . GLY A 1 115 ? 27.185 5.249 1.218 1.00 74.44 115 GLY A O 1
ATOM 906 N N . LEU A 1 116 ? 28.020 4.298 3.076 1.00 72.06 116 LEU A N 1
ATOM 907 C CA . LEU A 1 116 ? 27.027 4.896 3.977 1.00 72.06 116 LEU A CA 1
ATOM 908 C C . LEU A 1 116 ? 27.218 6.411 4.119 1.00 72.06 116 LEU A C 1
ATOM 910 O O . LEU A 1 116 ? 26.234 7.152 4.110 1.00 72.06 116 LEU A O 1
ATOM 914 N N . HIS A 1 117 ? 28.463 6.884 4.201 1.00 69.50 117 HIS A N 1
ATOM 915 C CA . HIS A 1 117 ? 28.780 8.288 4.487 1.00 69.50 117 HIS A CA 1
ATOM 916 C C . HIS A 1 117 ? 28.422 9.211 3.311 1.00 69.50 117 HIS A C 1
ATOM 918 O O . HIS A 1 117 ? 28.027 10.361 3.513 1.00 69.50 117 HIS A O 1
ATOM 924 N N . HIS A 1 118 ? 28.461 8.693 2.081 1.00 64.12 118 HIS A N 1
ATOM 925 C CA . HIS A 1 118 ? 28.102 9.440 0.873 1.00 64.12 118 HIS A CA 1
ATOM 926 C C . HIS A 1 118 ? 26.592 9.721 0.728 1.00 64.12 118 HIS A C 1
ATOM 928 O O . HIS A 1 118 ? 26.214 10.610 -0.037 1.00 64.12 118 HIS A O 1
ATOM 934 N N . ASN A 1 119 ? 25.716 9.016 1.460 1.00 54.44 119 ASN A N 1
ATOM 935 C CA . ASN A 1 119 ? 24.254 9.134 1.319 1.00 54.44 119 ASN A CA 1
ATOM 936 C C . ASN A 1 119 ? 23.569 9.912 2.467 1.00 54.44 119 ASN A C 1
ATOM 938 O O . ASN A 1 119 ? 22.378 10.207 2.406 1.00 54.44 119 ASN A O 1
ATOM 942 N N . VAL A 1 120 ? 24.303 10.314 3.510 1.00 56.78 120 VAL A N 1
ATOM 943 C CA . VAL A 1 120 ? 23.717 10.992 4.692 1.00 56.78 120 VAL A CA 1
ATOM 944 C C . VAL A 1 120 ? 23.403 12.481 4.434 1.00 56.78 120 VAL A C 1
ATOM 946 O O . VAL A 1 120 ? 22.756 13.146 5.239 1.00 56.78 120 VAL A O 1
ATOM 949 N N . GLY A 1 121 ? 23.827 13.027 3.289 1.00 56.38 121 GLY A N 1
ATOM 950 C CA . GLY A 1 121 ? 23.730 14.456 2.967 1.00 56.38 121 GLY A CA 1
ATOM 951 C C . GLY A 1 121 ? 22.412 14.942 2.348 1.00 56.38 121 GLY A C 1
ATOM 952 O O . GLY A 1 121 ? 22.294 16.137 2.075 1.00 56.38 121 GLY A O 1
ATOM 953 N N . SER A 1 122 ? 21.415 14.085 2.096 1.00 54.81 122 SER A N 1
ATOM 954 C CA . SER A 1 122 ? 20.169 14.522 1.446 1.00 54.81 122 SER A CA 1
ATOM 955 C C . SER A 1 122 ? 18.911 14.033 2.153 1.00 54.81 122 SER A C 1
ATOM 957 O O . SER A 1 122 ? 18.483 12.895 2.004 1.00 54.81 122 SER A O 1
ATOM 959 N N . GLY A 1 123 ? 18.265 14.966 2.853 1.00 53.19 123 GLY A N 1
ATOM 960 C CA . GLY A 1 123 ? 16.848 14.877 3.183 1.00 53.19 123 GLY A CA 1
ATOM 961 C C . GLY A 1 123 ? 16.569 14.474 4.622 1.00 53.19 12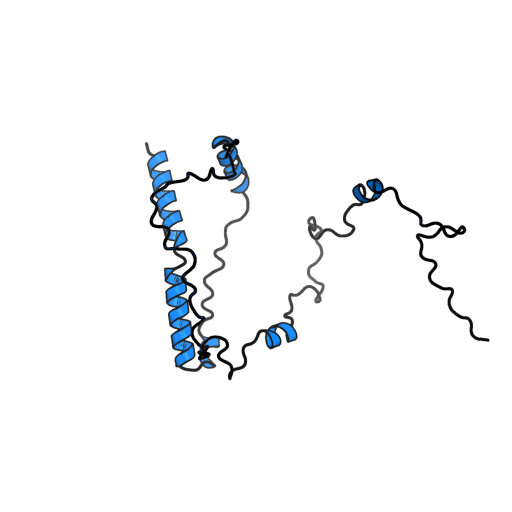3 GLY A C 1
ATOM 962 O O . GLY A 1 123 ? 16.504 13.300 4.959 1.00 53.19 123 GLY A O 1
ATOM 963 N N . SER A 1 124 ? 16.294 15.487 5.446 1.00 49.50 124 SER A N 1
ATOM 964 C CA . SER A 1 124 ? 15.520 15.361 6.681 1.00 49.50 124 SER A CA 1
ATOM 965 C C . SER A 1 124 ? 14.380 14.354 6.487 1.00 49.50 124 SER A C 1
ATOM 967 O O . SER A 1 124 ? 13.463 14.593 5.692 1.00 49.50 124 SER A O 1
ATOM 969 N N . ILE A 1 125 ? 14.457 13.219 7.191 1.00 56.34 125 ILE A N 1
ATOM 970 C CA . ILE A 1 125 ? 13.364 12.253 7.296 1.00 56.34 125 ILE A CA 1
ATOM 971 C C . ILE A 1 125 ? 12.250 12.969 8.053 1.00 56.34 125 ILE A C 1
ATOM 973 O O . ILE A 1 125 ? 12.189 12.992 9.281 1.00 56.34 125 ILE A O 1
ATOM 977 N N . LYS A 1 126 ? 11.389 13.637 7.291 1.00 54.84 126 LYS A N 1
ATOM 978 C CA . LYS A 1 126 ? 10.110 14.135 7.768 1.00 54.84 126 LYS A CA 1
ATOM 979 C C . LYS A 1 126 ? 9.355 12.917 8.292 1.00 54.84 126 LYS A C 1
ATOM 981 O O . LYS A 1 126 ? 9.058 12.006 7.525 1.00 54.84 126 LYS A O 1
ATOM 986 N N . SER A 1 127 ? 9.102 12.893 9.598 1.00 46.47 127 SER A N 1
ATOM 987 C CA . SER A 1 127 ? 8.223 11.924 10.251 1.00 46.47 127 SER A CA 1
ATOM 988 C C . SER A 1 127 ? 6.812 12.074 9.671 1.00 46.47 127 SER A C 1
ATOM 990 O O . SER A 1 127 ? 5.993 12.850 10.158 1.00 46.47 127 SER A O 1
ATOM 992 N N . PHE A 1 128 ? 6.550 11.395 8.557 1.00 48.88 128 PHE A N 1
ATOM 993 C CA . PHE A 1 128 ? 5.220 11.237 7.985 1.00 48.88 128 PHE A CA 1
ATOM 994 C C . PHE A 1 128 ? 4.571 10.044 8.679 1.00 48.88 128 PHE A C 1
ATOM 996 O O . PHE A 1 128 ? 4.699 8.914 8.219 1.00 48.88 128 PHE A O 1
ATOM 1003 N N . GLY A 1 129 ? 3.936 10.261 9.828 1.00 46.91 129 GLY A N 1
ATOM 1004 C CA . GLY A 1 129 ? 3.340 9.127 10.531 1.00 46.91 129 GLY A CA 1
ATOM 1005 C C . GLY A 1 129 ? 2.763 9.426 11.899 1.00 46.91 129 GLY A C 1
ATOM 1006 O O . GLY A 1 129 ? 2.986 8.666 12.831 1.00 46.91 129 GLY A O 1
ATOM 1007 N N . SER A 1 130 ? 2.025 10.522 12.042 1.00 48.41 130 SER A N 1
ATOM 1008 C CA . SER A 1 130 ? 1.089 10.669 13.161 1.00 48.41 130 SER A CA 1
ATOM 1009 C C . SER A 1 130 ? -0.204 11.304 12.660 1.00 48.41 130 SER A C 1
ATOM 1011 O O . SER A 1 130 ? -0.651 12.328 13.168 1.00 48.41 130 SER A O 1
ATOM 1013 N N . GLY A 1 131 ? -0.776 10.713 11.609 1.00 44.97 131 GLY A N 1
ATOM 1014 C CA . GLY A 1 131 ? -2.165 10.954 11.242 1.00 44.97 131 GLY A CA 1
ATOM 1015 C C . GLY A 1 131 ? -3.048 10.219 12.242 1.00 44.97 131 GLY A C 1
ATOM 1016 O O . GLY A 1 131 ? -3.233 9.012 12.132 1.00 44.97 131 GLY A O 1
ATOM 1017 N N . SER A 1 132 ? -3.528 10.937 13.253 1.00 48.34 132 SER A N 1
ATOM 1018 C CA . SER A 1 132 ? -4.664 10.512 14.069 1.00 48.34 132 SER A CA 1
ATOM 1019 C C . SER A 1 132 ? -5.933 10.706 13.238 1.00 48.34 132 SER A C 1
ATOM 1021 O O . SER A 1 132 ? -6.690 11.638 13.480 1.00 48.34 132 SER A O 1
ATOM 1023 N N . ASP A 1 133 ? -6.113 9.865 12.225 1.00 51.06 133 ASP A N 1
ATOM 1024 C CA . ASP A 1 133 ? -7.282 9.836 11.335 1.00 51.06 133 ASP A CA 1
ATOM 1025 C C . ASP A 1 133 ? -8.193 8.658 11.717 1.00 51.06 133 ASP A C 1
ATOM 1027 O O . ASP A 1 133 ? -8.605 7.858 10.891 1.00 51.06 133 ASP A O 1
ATOM 1031 N N . THR A 1 134 ? -8.372 8.441 13.025 1.00 52.66 134 THR A N 1
ATOM 1032 C CA . THR A 1 134 ? -9.035 7.234 13.552 1.00 52.66 134 THR A CA 1
ATOM 1033 C C . THR A 1 134 ? -10.514 7.456 13.867 1.00 52.66 134 THR A C 1
ATOM 1035 O O . THR A 1 134 ? -11.252 6.481 13.956 1.00 52.66 134 THR A O 1
ATOM 1038 N N . ASP A 1 135 ? -10.947 8.711 14.024 1.00 51.19 135 ASP A N 1
ATOM 1039 C CA . ASP A 1 135 ? -12.279 9.042 14.552 1.00 51.19 135 ASP A CA 1
ATOM 1040 C C . ASP A 1 135 ? -13.408 8.928 13.509 1.00 51.19 135 ASP A C 1
ATOM 1042 O O . ASP A 1 135 ? -14.518 8.534 13.858 1.00 51.19 135 ASP A O 1
ATOM 1046 N N . ASP A 1 136 ? -13.158 9.235 12.230 1.00 53.72 136 ASP A N 1
ATOM 1047 C CA . ASP A 1 136 ? -14.238 9.327 11.227 1.00 53.72 136 ASP A CA 1
ATOM 1048 C C . ASP A 1 136 ? -14.698 7.938 10.728 1.00 53.72 136 ASP A C 1
ATOM 1050 O O . ASP A 1 136 ? -15.896 7.660 10.619 1.00 53.72 136 ASP A O 1
ATOM 1054 N N . ASP A 1 137 ? -13.755 7.004 10.553 1.00 56.50 137 ASP A N 1
ATOM 1055 C CA . ASP A 1 137 ? -14.004 5.660 10.005 1.00 56.50 137 ASP A CA 1
ATOM 1056 C C . ASP A 1 137 ? -14.701 4.685 10.975 1.00 56.50 137 ASP A C 1
ATOM 1058 O O . ASP A 1 137 ? -15.223 3.649 10.556 1.00 56.50 137 ASP A O 1
ATOM 1062 N N . GLU A 1 138 ? -14.692 4.953 12.286 1.00 61.44 138 GLU A N 1
ATOM 1063 C CA . GLU A 1 138 ? -15.299 4.053 13.283 1.00 61.44 138 GLU A CA 1
ATOM 1064 C C . GLU A 1 138 ? -16.823 4.190 13.361 1.00 61.44 138 GLU A C 1
ATOM 1066 O O . GLU A 1 138 ? -17.509 3.258 13.781 1.00 61.44 138 GLU A O 1
ATOM 1071 N N . THR A 1 139 ? -17.367 5.319 12.903 1.00 63.72 139 THR A N 1
ATOM 1072 C CA . THR A 1 139 ? -18.800 5.639 12.991 1.00 63.72 139 THR A CA 1
ATOM 1073 C C . THR A 1 139 ? -19.686 4.733 12.126 1.00 63.72 139 THR A C 1
ATOM 1075 O O . THR A 1 139 ? -20.871 4.563 12.421 1.00 63.72 139 THR A O 1
ATOM 1078 N N . HIS A 1 140 ? -19.114 4.113 11.090 1.00 69.12 140 HIS A N 1
ATOM 1079 C CA . HIS A 1 140 ? -19.810 3.240 10.143 1.00 69.12 140 HIS A CA 1
ATOM 1080 C C . HIS A 1 140 ? -19.635 1.736 10.425 1.00 69.12 140 HIS A C 1
ATOM 1082 O O . HIS A 1 140 ? -20.204 0.913 9.704 1.00 69.12 140 HIS A O 1
ATOM 1088 N N . LEU A 1 141 ? -18.866 1.360 11.453 1.00 74.00 141 LEU A N 1
ATOM 1089 C CA . LEU A 1 141 ? -18.532 -0.032 11.759 1.00 74.00 141 LEU A CA 1
ATOM 1090 C C . LEU A 1 141 ? -19.439 -0.632 12.838 1.00 74.00 141 LEU A C 1
ATOM 1092 O O . LEU A 1 141 ? -19.942 0.047 13.735 1.00 74.00 141 LEU A O 1
ATOM 1096 N N . THR A 1 142 ? -19.618 -1.951 12.785 1.00 83.88 142 THR A N 1
ATOM 1097 C CA . THR A 1 142 ? -20.269 -2.689 13.873 1.00 83.88 142 THR A CA 1
ATOM 1098 C C . THR A 1 142 ? -19.352 -2.738 15.106 1.00 83.88 142 THR A C 1
ATOM 1100 O O . THR A 1 142 ? -18.126 -2.669 14.976 1.00 83.88 1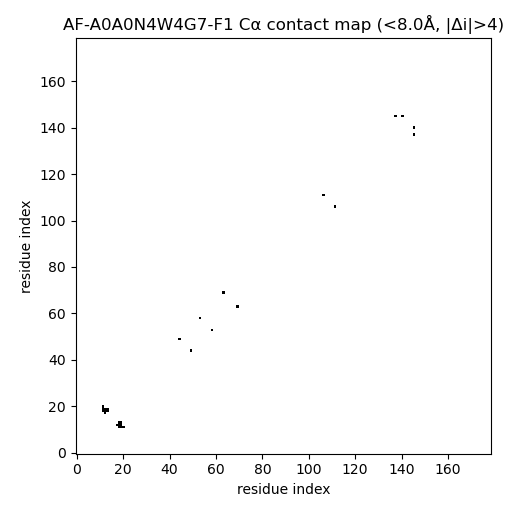42 THR A O 1
ATOM 1103 N N . PRO A 1 143 ? -19.895 -2.915 16.326 1.00 84.81 143 PRO A N 1
ATOM 1104 C CA . PRO A 1 143 ? -19.075 -2.998 17.540 1.00 84.81 143 PRO A CA 1
ATOM 1105 C C . PRO A 1 143 ? -18.025 -4.123 17.500 1.00 84.81 143 PRO A C 1
ATOM 1107 O O . PRO A 1 143 ? -16.948 -3.983 18.079 1.00 84.81 143 PRO A O 1
ATOM 1110 N N . GLU A 1 144 ? -18.306 -5.221 16.796 1.00 83.00 144 GLU A N 1
ATOM 1111 C CA . GLU A 1 144 ? -17.366 -6.332 16.615 1.00 83.00 144 GLU A CA 1
ATOM 1112 C C . GLU A 1 144 ? -16.202 -5.957 15.683 1.00 83.00 144 GLU A C 1
ATOM 1114 O O . GLU A 1 144 ? -15.041 -6.234 15.989 1.00 83.00 144 GLU A O 1
ATOM 1119 N N . GLN A 1 145 ? -16.484 -5.242 14.591 1.00 82.69 145 GLN A N 1
ATOM 1120 C CA . GLN A 1 145 ? -15.458 -4.745 13.671 1.00 82.69 145 GLN A CA 1
ATOM 1121 C C . GLN A 1 145 ? -14.553 -3.702 14.334 1.00 82.69 145 GLN A C 1
ATOM 1123 O O . GLN A 1 145 ? -13.338 -3.733 14.134 1.00 82.69 145 GLN A O 1
ATOM 1128 N N . ILE A 1 146 ? -15.120 -2.825 15.170 1.00 85.31 146 ILE A N 1
ATOM 1129 C CA . ILE A 1 146 ? -14.354 -1.853 15.964 1.00 85.31 146 ILE A CA 1
ATOM 1130 C C . ILE A 1 146 ? -13.396 -2.584 16.913 1.00 85.31 146 ILE A C 1
ATOM 1132 O O . ILE A 1 146 ? -12.210 -2.256 16.981 1.00 85.31 146 ILE A O 1
ATOM 1136 N N . ALA A 1 147 ? -13.874 -3.619 17.614 1.00 88.44 147 ALA A N 1
ATOM 1137 C CA . ALA A 1 147 ? -13.026 -4.425 18.489 1.00 88.44 147 ALA A CA 1
ATOM 1138 C C . ALA A 1 147 ? -11.881 -5.096 17.711 1.00 88.44 147 ALA A C 1
ATOM 1140 O O . ALA A 1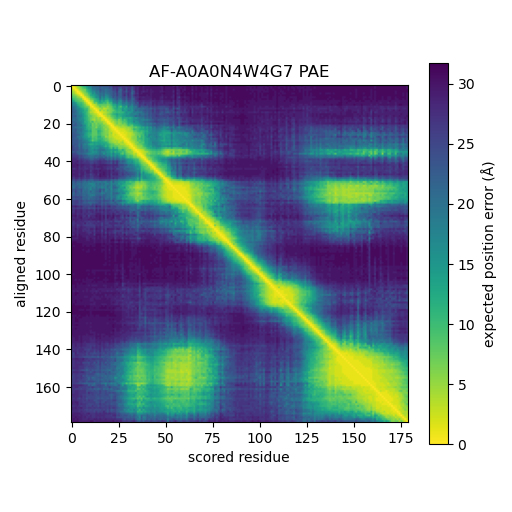 147 ? -10.725 -5.002 18.131 1.00 88.44 147 ALA A O 1
ATOM 1141 N N . HIS A 1 148 ? -12.175 -5.699 16.554 1.00 86.75 148 HIS A N 1
ATOM 1142 C CA . HIS A 1 148 ? -11.166 -6.326 15.701 1.00 86.75 148 HIS A CA 1
ATOM 1143 C C . HIS A 1 148 ? -10.129 -5.317 15.173 1.00 86.75 148 HIS A C 1
ATOM 1145 O O . HIS A 1 148 ? -8.925 -5.579 15.252 1.00 86.75 148 HIS A O 1
ATOM 1151 N N . LYS A 1 149 ? -10.561 -4.132 14.713 1.00 86.44 149 LYS A N 1
ATOM 1152 C CA . LYS A 1 149 ? -9.673 -3.029 14.295 1.00 86.44 149 LYS A CA 1
ATOM 1153 C C . LYS A 1 149 ? -8.741 -2.623 15.438 1.00 86.44 149 LYS A C 1
ATOM 1155 O O . LYS A 1 149 ? -7.522 -2.597 15.262 1.00 86.44 149 LYS A O 1
ATOM 1160 N N . ARG A 1 150 ? -9.288 -2.418 16.639 1.00 90.75 150 ARG A N 1
ATOM 1161 C CA . ARG A 1 150 ? -8.513 -2.048 17.834 1.00 90.75 150 ARG A CA 1
ATOM 1162 C C . ARG A 1 150 ? -7.497 -3.121 18.228 1.00 90.75 150 ARG A C 1
ATOM 1164 O O . ARG A 1 150 ? -6.371 -2.813 18.626 1.00 90.75 150 ARG A O 1
ATOM 1171 N N . GLU A 1 151 ? -7.872 -4.394 18.140 1.00 93.00 151 GLU A N 1
ATOM 1172 C CA . GLU A 1 151 ? -6.955 -5.508 18.388 1.00 93.00 151 GLU A CA 1
ATOM 1173 C C . GLU A 1 151 ? -5.826 -5.566 17.359 1.00 93.00 151 GLU A C 1
ATOM 1175 O O . GLU A 1 151 ? -4.664 -5.756 17.734 1.00 93.00 151 GLU A O 1
ATOM 1180 N N . PHE A 1 152 ? -6.147 -5.376 16.079 1.00 92.81 152 PHE A N 1
ATOM 1181 C CA . PHE A 1 152 ? -5.162 -5.319 15.006 1.00 92.81 152 PHE A CA 1
ATOM 1182 C C . PHE A 1 152 ? -4.183 -4.160 15.209 1.00 92.81 152 PHE A C 1
ATOM 1184 O O . PHE A 1 152 ? -2.973 -4.371 15.155 1.00 92.81 152 PHE A O 1
ATOM 1191 N N . GLU A 1 153 ? -4.668 -2.962 15.528 1.00 91.56 153 GLU A N 1
ATOM 1192 C CA . GLU A 1 153 ? -3.820 -1.802 15.814 1.00 91.56 153 GLU A CA 1
ATOM 1193 C C . GLU A 1 153 ? -2.885 -2.049 16.997 1.00 91.56 153 GLU A C 1
ATOM 1195 O O . GLU A 1 153 ? -1.693 -1.737 16.924 1.00 91.56 153 GLU A O 1
ATOM 1200 N N . LYS A 1 154 ? -3.389 -2.680 18.064 1.00 94.12 154 LYS A N 1
ATOM 1201 C CA . LYS A 1 154 ? -2.565 -3.084 19.206 1.00 94.12 154 LYS A CA 1
ATOM 1202 C C . LYS A 1 154 ? -1.482 -4.081 18.788 1.00 94.12 154 LYS A C 1
ATOM 1204 O O . LYS A 1 154 ? -0.326 -3.905 19.173 1.00 94.12 154 LYS A O 1
ATOM 1209 N N . LYS A 1 155 ? -1.824 -5.108 18.001 1.00 95.38 155 LYS A N 1
ATOM 1210 C CA . LYS A 1 155 ? -0.857 -6.091 17.476 1.00 95.38 155 LYS A CA 1
ATOM 1211 C C . LYS A 1 155 ? 0.190 -5.419 16.589 1.00 95.38 155 LYS A C 1
ATOM 1213 O O . LYS A 1 155 ? 1.379 -5.630 16.801 1.00 95.38 155 LYS A O 1
ATOM 1218 N N . ARG A 1 156 ? -0.236 -4.552 15.668 1.00 95.12 156 ARG A N 1
ATOM 1219 C CA . ARG A 1 156 ? 0.636 -3.780 14.772 1.00 95.12 156 ARG A CA 1
ATOM 1220 C C . ARG A 1 156 ? 1.624 -2.920 15.557 1.00 95.12 156 ARG A C 1
ATOM 1222 O O . ARG A 1 156 ? 2.815 -2.950 15.269 1.00 95.12 156 ARG A O 1
ATOM 1229 N N . LYS A 1 157 ? 1.147 -2.211 16.585 1.00 93.38 157 LYS A N 1
ATOM 1230 C CA . LYS A 1 157 ? 1.982 -1.385 17.470 1.00 93.38 157 LYS A CA 1
ATOM 1231 C C . LYS A 1 157 ? 3.024 -2.202 18.236 1.00 93.38 157 LYS A C 1
ATOM 1233 O O . LYS A 1 157 ? 4.122 -1.712 18.459 1.00 93.38 157 LYS A O 1
ATOM 1238 N N . MET A 1 158 ? 2.684 -3.417 18.666 1.00 92.12 158 MET A N 1
ATOM 1239 C CA . MET A 1 158 ? 3.647 -4.307 19.325 1.00 92.12 158 MET A CA 1
ATOM 1240 C C . MET A 1 158 ? 4.655 -4.912 18.339 1.00 92.12 158 MET A C 1
ATOM 1242 O O . MET A 1 158 ? 5.784 -5.180 18.736 1.00 92.12 158 MET A O 1
ATOM 1246 N N . HIS A 1 159 ? 4.252 -5.141 17.086 1.00 96.00 159 HIS A N 1
ATOM 1247 C CA . HIS A 1 159 ? 5.094 -5.760 16.064 1.00 96.00 159 HIS A CA 1
ATOM 1248 C C . HIS A 1 159 ? 6.190 -4.819 15.546 1.00 96.00 159 HIS A C 1
ATOM 1250 O O . HIS A 1 159 ? 7.351 -5.212 15.512 1.00 96.00 159 HIS A O 1
ATOM 1256 N N . TYR A 1 160 ? 5.835 -3.582 15.192 1.00 95.12 160 TYR A N 1
ATOM 1257 C CA . TYR A 1 160 ? 6.780 -2.594 14.659 1.00 95.12 160 TYR A CA 1
ATOM 1258 C C . TYR A 1 160 ? 7.540 -1.886 15.787 1.00 95.12 160 TYR A C 1
ATOM 1260 O O . TYR A 1 160 ? 7.165 -0.800 16.240 1.00 95.12 160 TYR A O 1
ATOM 1268 N N . ASN A 1 161 ? 8.589 -2.545 16.284 1.00 93.19 161 ASN A N 1
ATOM 1269 C CA . ASN A 1 161 ? 9.432 -2.075 17.384 1.00 93.19 161 ASN A CA 1
ATOM 1270 C C . ASN A 1 161 ? 10.858 -1.685 16.947 1.00 93.19 161 ASN A C 1
ATOM 1272 O O . ASN A 1 161 ? 11.715 -1.458 17.805 1.00 93.19 161 ASN A O 1
ATOM 1276 N N . GLU A 1 162 ? 11.122 -1.553 15.643 1.00 91.25 162 GLU A N 1
ATOM 1277 C CA . GLU A 1 162 ? 12.467 -1.344 15.087 1.00 91.25 162 GLU A CA 1
ATOM 1278 C C . GLU A 1 162 ? 13.144 -0.075 15.630 1.00 91.25 162 GLU A C 1
ATOM 1280 O O . GLU A 1 162 ? 14.363 -0.024 15.794 1.00 91.25 162 GLU A O 1
ATOM 1285 N N . GLY A 1 163 ? 12.359 0.943 16.001 1.00 90.12 163 GLY A N 1
ATOM 1286 C CA . GLY A 1 163 ? 12.873 2.167 16.619 1.00 90.12 163 GLY A CA 1
ATOM 1287 C C . GLY A 1 163 ? 13.581 1.946 17.963 1.00 90.12 163 GLY A C 1
ATOM 1288 O O . GLY A 1 163 ? 14.431 2.752 18.340 1.00 90.12 163 GLY A O 1
ATOM 1289 N N . ALA A 1 164 ? 13.268 0.870 18.691 1.00 90.25 164 ALA A N 1
ATOM 1290 C CA . ALA A 1 164 ? 13.999 0.500 19.902 1.00 90.25 164 ALA A CA 1
ATOM 1291 C C . ALA A 1 164 ? 15.398 -0.043 19.569 1.00 90.25 164 ALA A C 1
ATOM 1293 O O . ALA A 1 164 ? 16.365 0.330 20.230 1.00 90.25 164 ALA A O 1
ATOM 1294 N N . ALA A 1 165 ? 15.515 -0.851 18.510 1.00 86.50 165 ALA A N 1
ATOM 1295 C CA . ALA A 1 165 ? 16.793 -1.383 18.042 1.00 86.50 165 ALA A CA 1
ATOM 1296 C C . ALA A 1 165 ? 17.718 -0.266 17.528 1.00 86.50 165 ALA A C 1
ATOM 1298 O O . ALA A 1 165 ? 18.889 -0.228 17.895 1.00 86.50 165 ALA A O 1
ATOM 1299 N N . LEU A 1 166 ? 17.179 0.701 16.772 1.00 88.31 166 LEU A N 1
ATOM 1300 C CA . LEU A 1 166 ? 17.944 1.870 16.313 1.00 88.31 166 LEU A CA 1
ATOM 1301 C C . LEU A 1 166 ? 18.489 2.709 17.476 1.00 88.31 166 LEU A C 1
ATOM 1303 O O . LEU A 1 166 ? 19.623 3.177 17.424 1.00 88.31 166 LEU A O 1
ATOM 1307 N N . LYS A 1 167 ? 17.700 2.892 18.542 1.00 90.12 167 LYS A N 1
ATOM 1308 C CA . LYS A 1 167 ? 18.159 3.603 19.744 1.00 90.12 167 LYS A CA 1
ATOM 1309 C C . LYS A 1 167 ? 19.261 2.840 20.472 1.00 90.12 167 LYS A C 1
ATOM 1311 O O . LYS A 1 167 ? 20.217 3.466 20.903 1.00 90.12 167 LYS A O 1
ATOM 1316 N N . ALA A 1 168 ? 19.134 1.519 20.594 1.00 91.00 168 ALA A N 1
ATOM 1317 C CA . ALA A 1 168 ? 20.145 0.693 21.246 1.00 91.00 168 ALA A CA 1
ATOM 1318 C C . ALA A 1 168 ? 21.482 0.720 20.488 1.00 91.00 168 ALA A C 1
ATOM 1320 O O . ALA A 1 168 ? 22.517 0.951 21.101 1.00 91.00 168 ALA A O 1
ATOM 1321 N N . MET A 1 169 ? 21.450 0.569 19.161 1.00 88.50 169 MET A N 1
ATOM 1322 C CA . MET A 1 169 ? 22.652 0.649 18.326 1.00 88.50 169 MET A CA 1
ATOM 1323 C C . MET A 1 169 ? 23.309 2.033 18.400 1.00 88.50 169 MET A C 1
ATOM 1325 O O . MET A 1 169 ? 24.527 2.131 18.468 1.00 88.50 169 MET A O 1
ATOM 1329 N N . LYS A 1 170 ? 22.512 3.109 18.426 1.00 88.94 170 LYS A N 1
ATOM 1330 C CA . LYS A 1 170 ? 23.045 4.467 18.571 1.00 88.94 170 LYS A CA 1
ATOM 1331 C C . LYS A 1 170 ? 23.805 4.655 19.889 1.00 88.94 170 LYS A C 1
ATOM 1333 O O . LYS A 1 170 ? 24.868 5.254 19.870 1.00 88.94 170 LYS A O 1
ATOM 1338 N N . VAL A 1 171 ? 23.272 4.136 20.997 1.00 89.12 171 VAL A N 1
ATOM 1339 C CA . VAL A 1 171 ? 23.952 4.193 22.302 1.00 89.12 171 VAL A CA 1
ATOM 1340 C C . VAL A 1 171 ? 25.265 3.411 22.270 1.00 89.12 171 VAL A C 1
ATOM 1342 O O . VAL A 1 171 ? 26.270 3.925 22.729 1.00 89.12 171 VAL A O 1
ATOM 1345 N N . GLN A 1 172 ? 25.285 2.218 21.664 1.00 82.81 172 GLN A N 1
ATOM 1346 C CA . GLN A 1 172 ? 26.520 1.431 21.526 1.00 82.81 172 GLN A CA 1
ATOM 1347 C C . GLN A 1 172 ? 27.611 2.183 20.755 1.00 82.81 172 GLN A C 1
ATOM 1349 O O . GLN A 1 172 ? 28.763 2.165 21.165 1.00 82.81 172 GLN A O 1
ATOM 1354 N N . LEU A 1 173 ? 27.240 2.875 19.678 1.00 84.50 173 LEU A N 1
ATOM 1355 C CA . LEU A 1 173 ? 28.185 3.646 18.870 1.00 84.50 173 LEU A CA 1
ATOM 1356 C C . LEU A 1 173 ? 28.698 4.893 19.615 1.00 84.50 173 LEU A C 1
ATOM 1358 O O . LEU A 1 173 ? 29.872 5.224 19.526 1.00 84.50 173 LEU A O 1
ATOM 1362 N N . GLU A 1 174 ? 27.837 5.554 20.398 1.00 83.88 174 GLU A N 1
ATOM 1363 C CA . GLU A 1 174 ? 28.233 6.671 21.272 1.00 83.88 174 GLU A CA 1
ATOM 1364 C C . GLU A 1 174 ? 29.164 6.228 22.417 1.00 83.88 174 GLU A C 1
ATOM 1366 O O . GLU A 1 174 ? 30.044 6.996 22.806 1.00 83.88 174 GLU A O 1
ATOM 1371 N N . ASP A 1 175 ? 28.981 5.015 22.947 1.00 76.88 175 ASP A N 1
ATOM 1372 C CA . ASP A 1 175 ? 29.848 4.437 23.980 1.00 76.88 175 ASP A CA 1
ATOM 1373 C C . ASP A 1 175 ? 31.220 4.021 23.402 1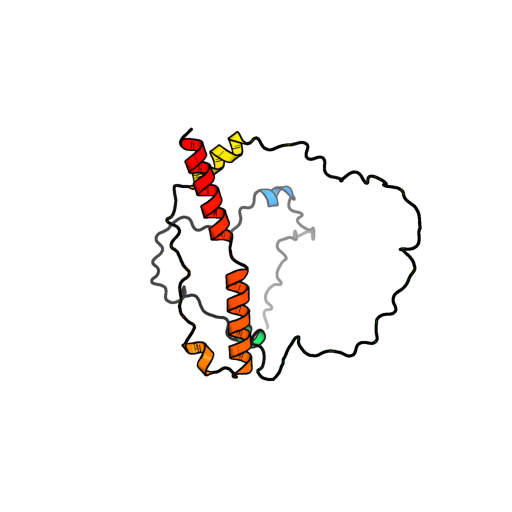.00 76.88 175 ASP A C 1
ATOM 1375 O O . ASP A 1 175 ? 32.236 4.240 24.059 1.00 76.88 175 ASP A O 1
ATOM 1379 N N . GLU A 1 176 ? 31.270 3.483 22.174 1.00 70.56 176 GLU A N 1
ATOM 1380 C CA . GLU A 1 176 ? 32.517 3.136 21.460 1.00 70.56 176 GLU A CA 1
ATOM 1381 C C . GLU A 1 176 ? 33.352 4.373 21.072 1.00 70.56 176 GLU A C 1
ATOM 1383 O O . GLU A 1 176 ? 34.576 4.315 21.118 1.00 70.56 176 GLU A O 1
ATOM 1388 N N . ASP A 1 177 ? 32.720 5.503 20.737 1.00 67.12 177 ASP A N 1
ATOM 1389 C CA . ASP A 1 177 ? 33.412 6.764 20.406 1.00 67.12 177 ASP A CA 1
ATOM 1390 C C . ASP A 1 177 ? 33.981 7.502 21.645 1.00 67.12 177 ASP A C 1
ATOM 1392 O O . ASP A 1 177 ? 34.734 8.473 21.504 1.00 67.12 177 ASP A O 1
ATOM 1396 N N . MET A 1 178 ? 33.585 7.104 22.863 1.00 62.47 178 MET A N 1
ATOM 1397 C CA . MET A 1 178 ? 34.010 7.732 24.125 1.00 62.47 178 MET A CA 1
ATOM 1398 C C . MET A 1 178 ? 35.193 7.013 24.802 1.00 62.47 178 MET A C 1
ATOM 1400 O O . MET A 1 178 ? 35.724 7.530 25.792 1.00 62.47 178 MET A O 1
ATOM 1404 N N . GLU A 1 179 ? 35.598 5.852 24.280 1.00 51.66 179 GLU A N 1
ATOM 1405 C CA . GLU A 1 179 ? 36.771 5.067 24.701 1.00 51.66 179 GLU A CA 1
ATOM 1406 C C . GLU A 1 179 ? 37.996 5.346 23.810 1.00 51.66 179 GLU A C 1
ATOM 1408 O O . GLU A 1 179 ? 39.109 5.472 24.378 1.00 51.66 179 GLU A O 1
#